Protein AF-A0A9D8K4S4-F1 (afdb_monomer_lite)

pLDDT: mean 81.7, std 19.62, range [37.19, 98.62]

Foldseek 3Di:
DDDDDDDDDDDDDDPPPPPPPPPPVVVVVVVVVVVCVVVVVVVVVLVVVLVVLLVVLVVCLVVLVVLLVQLVVLVVQLVVLVPDDDDADDADDDDDPVVLVVDDPVVSVVVVVVNVVSRVVSVVVRVVVVVVVVVVSVVSNVVSVVSNVVSQVVSCVVPVQQAPDPPGPDGDVVVVVCSVVVPCSSPDDPPDPPDPPDDDDDDD

Sequence (204 aa):
MVAAALPSLLAACAPRGAGNAPGPSVQREASTRRAAEPRRLAEARARAERQRLRERCLRERPGLETGMAALRRAESRLARVKEEGYAPLPPPPPWDEAAEARFRQEDRDADWLRHQREREAWREGEGIRRARWWSDHQARLGEAQAELNASARALREQRPDLFTGPVSIEFNPAVAEQIRTCANVAAQPAFQPAVPAAGKTAPP

Secondary structure (DSSP, 8-state):
--------------------PPPHHHHHHHHHHHHHHHHHHHHHHHHHHHHHHHHHHHHHHHHHHHHHHHHHHHHHHHHHHHH----PPPPPPPP-HHHHTTS-HHHHHHHHHHHHHHHHHHHHHHHHHHHHHHHHHHHHHHHHHHHHHHHHHHHHHH-GGGBSSSS--SB-HHHHHHHHH---TTSS------------PPP-

Structure (mmCIF, N/CA/C/O backbone):
data_AF-A0A9D8K4S4-F1
#
_entry.id   AF-A0A9D8K4S4-F1
#
loop_
_atom_site.group_PDB
_atom_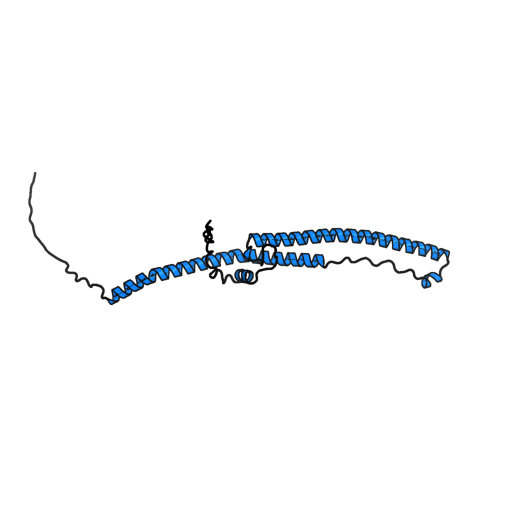site.id
_atom_site.type_symbol
_atom_site.label_atom_id
_atom_site.label_alt_id
_atom_site.label_comp_id
_atom_site.label_asym_id
_atom_site.label_entity_id
_atom_site.label_seq_id
_atom_site.pdbx_PDB_ins_code
_atom_site.Cartn_x
_atom_site.Cartn_y
_atom_site.Cartn_z
_atom_site.occupancy
_atom_site.B_iso_or_equiv
_atom_site.auth_seq_id
_atom_site.auth_comp_id
_atom_site.auth_asym_id
_atom_site.auth_atom_id
_atom_site.pdbx_PDB_model_num
ATOM 1 N N . MET A 1 1 ? -68.132 46.891 79.890 1.00 37.19 1 MET A N 1
ATOM 2 C CA . MET A 1 1 ? -69.571 46.588 79.717 1.00 37.19 1 MET A CA 1
ATOM 3 C C . MET A 1 1 ? -69.643 45.462 78.695 1.00 37.19 1 MET A C 1
ATOM 5 O O . MET A 1 1 ? -69.173 45.700 77.600 1.00 37.19 1 MET A O 1
ATOM 9 N N . VAL A 1 2 ? -70.054 44.216 78.925 1.00 40.72 2 VAL A N 1
ATOM 10 C CA . VAL A 1 2 ? -70.766 43.463 79.980 1.00 40.72 2 VAL A CA 1
ATOM 11 C C . VAL A 1 2 ? -70.290 42.002 79.764 1.00 40.72 2 VAL A C 1
ATOM 13 O O . VAL A 1 2 ? -70.299 41.544 78.630 1.00 40.72 2 VAL A O 1
ATOM 16 N N . ALA A 1 3 ? -69.508 41.394 80.661 1.00 39.19 3 ALA A N 1
ATOM 17 C CA . ALA A 1 3 ? -69.917 40.411 81.680 1.00 39.19 3 ALA A CA 1
ATOM 18 C C . ALA A 1 3 ? -70.972 39.364 81.249 1.00 39.19 3 ALA A C 1
ATOM 20 O O . ALA A 1 3 ? -72.132 39.718 81.109 1.00 39.19 3 ALA A O 1
ATOM 21 N N . ALA A 1 4 ? -70.575 38.086 81.144 1.00 42.34 4 ALA A N 1
ATOM 22 C CA . ALA A 1 4 ? -71.327 36.867 81.526 1.00 42.34 4 ALA A CA 1
ATOM 23 C C . ALA A 1 4 ? -70.630 35.653 80.871 1.00 42.34 4 ALA A C 1
ATOM 25 O O . ALA A 1 4 ? -70.460 35.631 79.659 1.00 42.34 4 ALA A O 1
ATOM 26 N N . ALA A 1 5 ? -69.984 34.745 81.602 1.00 41.72 5 ALA A N 1
ATOM 27 C CA . ALA A 1 5 ? -70.498 33.735 82.539 1.00 41.72 5 ALA A CA 1
ATOM 28 C C . ALA A 1 5 ? -70.530 32.342 81.870 1.00 41.72 5 ALA A C 1
ATOM 30 O O . ALA A 1 5 ? -71.147 32.141 80.831 1.00 41.72 5 ALA A O 1
ATOM 31 N N . LEU A 1 6 ? -69.801 31.415 82.501 1.00 44.19 6 LEU A N 1
ATOM 32 C CA . LEU A 1 6 ? -69.681 29.976 82.221 1.00 44.19 6 LEU A CA 1
ATOM 33 C C . LEU A 1 6 ? -71.054 29.262 82.292 1.00 44.19 6 LEU A C 1
ATOM 35 O O . LEU A 1 6 ? -71.972 29.785 82.926 1.00 44.19 6 LEU A O 1
ATOM 39 N N . PRO A 1 7 ? -71.189 28.045 81.726 1.00 51.28 7 PRO A N 1
ATOM 40 C CA . PRO A 1 7 ? -70.882 26.865 82.542 1.00 51.28 7 PRO A CA 1
ATOM 41 C C . PRO A 1 7 ? -70.141 25.729 81.817 1.00 51.28 7 PRO A C 1
ATOM 43 O O . PRO A 1 7 ? -70.346 25.428 80.644 1.00 51.28 7 PRO A O 1
ATOM 46 N N . SER A 1 8 ? -69.311 25.068 82.620 1.00 49.88 8 SER A N 1
ATOM 47 C CA . SER A 1 8 ? -68.809 23.702 82.502 1.00 49.88 8 SER A CA 1
ATOM 48 C C . SER A 1 8 ? -69.841 22.708 81.973 1.00 49.88 8 SER A C 1
ATOM 50 O O . SER A 1 8 ? -70.966 22.720 82.454 1.00 49.88 8 SER A O 1
ATOM 52 N N . LEU A 1 9 ? -69.409 21.756 81.140 1.00 49.94 9 LEU A N 1
ATOM 53 C CA . LEU A 1 9 ? -69.841 20.356 81.217 1.00 49.94 9 LEU A CA 1
ATOM 54 C C . LEU A 1 9 ? -68.791 19.451 80.554 1.00 49.94 9 LEU A C 1
ATOM 56 O O . LEU A 1 9 ? -68.479 19.555 79.370 1.00 49.94 9 LEU A O 1
ATOM 60 N N . LEU A 1 10 ? -68.235 18.573 81.385 1.00 51.31 10 LEU A N 1
ATOM 61 C CA . LEU A 1 10 ? -67.410 17.431 81.027 1.00 51.31 10 LEU A CA 1
ATOM 62 C C . LEU A 1 10 ? -68.220 16.461 80.157 1.00 51.31 10 LEU A C 1
ATOM 64 O O . LEU A 1 10 ? -69.264 15.978 80.585 1.00 51.31 10 LEU A O 1
ATOM 68 N N . ALA A 1 11 ? -67.692 16.105 78.990 1.00 49.12 11 ALA A N 1
ATOM 69 C CA . ALA A 1 11 ? -68.116 14.925 78.248 1.00 49.12 11 ALA A CA 1
ATOM 70 C C . ALA A 1 11 ? -66.868 14.172 77.785 1.00 49.12 11 ALA A C 1
ATOM 72 O O . ALA A 1 11 ? -66.238 14.488 76.778 1.00 49.12 11 ALA A O 1
ATOM 73 N N . ALA A 1 12 ? -66.495 13.181 78.589 1.00 51.91 12 ALA A N 1
ATOM 74 C CA . ALA A 1 12 ? -65.541 12.159 78.220 1.00 51.91 12 ALA A CA 1
ATOM 75 C C . ALA A 1 12 ? -66.136 11.302 77.091 1.00 51.91 12 ALA A C 1
ATOM 77 O O . ALA A 1 12 ? -67.151 10.636 77.275 1.00 51.91 12 ALA A O 1
ATOM 78 N N . CYS A 1 13 ? -65.478 11.281 75.937 1.00 45.56 13 CYS A N 1
ATOM 79 C CA . CYS A 1 13 ? -65.627 10.215 74.954 1.00 45.56 13 CYS A CA 1
ATOM 80 C C . CYS A 1 13 ? -64.235 9.848 74.455 1.00 45.56 13 CYS A C 1
ATOM 82 O O . CYS A 1 13 ? -63.677 10.470 73.556 1.00 45.56 13 CYS A O 1
ATOM 84 N N . ALA A 1 14 ? -63.659 8.842 75.107 1.00 53.28 14 ALA A N 1
ATOM 85 C CA . ALA A 1 14 ? -62.488 8.141 74.624 1.00 53.28 14 ALA A CA 1
ATOM 86 C C . ALA A 1 14 ? -62.887 7.284 73.410 1.00 53.28 14 ALA A C 1
ATOM 88 O O . ALA A 1 14 ? -63.700 6.370 73.574 1.00 53.28 14 ALA A O 1
ATOM 89 N N . PRO A 1 15 ? -62.300 7.473 72.217 1.00 51.06 15 PRO A N 1
ATOM 90 C CA . PRO A 1 15 ? -62.292 6.410 71.233 1.00 51.06 15 PRO A CA 1
ATOM 91 C C . PRO A 1 15 ? -61.276 5.369 71.708 1.00 51.06 15 PRO A C 1
ATOM 93 O O . PRO A 1 15 ? -60.071 5.479 71.490 1.00 51.06 15 PRO A O 1
ATOM 96 N N . ARG A 1 16 ? -61.772 4.333 72.386 1.00 47.09 16 ARG A N 1
ATOM 97 C CA . ARG A 1 16 ? -61.024 3.102 72.658 1.00 47.09 16 ARG A CA 1
ATOM 98 C C . ARG A 1 16 ? -60.960 2.296 71.356 1.00 47.09 16 ARG A C 1
ATOM 100 O O . ARG A 1 16 ? -61.591 1.257 71.215 1.00 47.09 16 ARG A O 1
ATOM 107 N N . GLY A 1 17 ? -60.231 2.824 70.375 1.00 44.00 17 GLY A N 1
ATOM 108 C CA . GLY A 1 17 ? -59.812 2.070 69.204 1.00 44.00 17 GLY A CA 1
ATOM 109 C C . GLY A 1 17 ? -58.775 1.061 69.665 1.00 44.00 17 GLY A C 1
ATOM 110 O O . GLY A 1 17 ? -57.624 1.421 69.896 1.00 44.00 17 GLY A O 1
ATOM 111 N N . ALA A 1 18 ? -59.201 -0.184 69.874 1.00 43.91 18 ALA A N 1
ATOM 112 C CA . ALA A 1 18 ? -58.299 -1.305 70.070 1.00 43.91 18 ALA A CA 1
ATOM 113 C C . ALA A 1 18 ? -57.326 -1.327 68.886 1.00 43.91 18 ALA A C 1
ATOM 115 O O . ALA A 1 18 ? -57.705 -1.630 67.755 1.00 43.91 18 ALA A O 1
ATOM 116 N N . GLY A 1 19 ? -56.084 -0.916 69.141 1.00 46.84 19 GLY A N 1
ATOM 117 C CA . GLY A 1 19 ? -55.014 -1.009 68.171 1.00 46.84 19 GLY A CA 1
ATOM 118 C C . GLY A 1 19 ? -54.835 -2.476 67.820 1.00 46.84 19 GLY A C 1
ATOM 119 O O . GLY A 1 19 ? -54.279 -3.234 68.611 1.00 46.84 19 GLY A O 1
ATOM 120 N N . ASN A 1 20 ? -55.320 -2.875 66.644 1.00 58.69 20 ASN A N 1
ATOM 121 C CA . ASN A 1 20 ? -54.896 -4.100 65.985 1.00 58.69 20 ASN A CA 1
ATOM 122 C C . ASN A 1 20 ? -53.399 -3.946 65.711 1.00 58.69 20 ASN A C 1
ATOM 124 O O . ASN A 1 20 ? -52.987 -3.453 64.661 1.00 58.69 20 ASN A O 1
ATOM 128 N N . ALA A 1 21 ? -52.579 -4.296 66.702 1.00 53.44 21 ALA A N 1
ATOM 129 C CA . ALA A 1 21 ? -51.155 -4.443 66.511 1.00 53.44 21 ALA A CA 1
ATOM 130 C C . ALA A 1 21 ? -50.977 -5.470 65.381 1.00 53.44 21 ALA A C 1
ATOM 132 O O . ALA A 1 21 ? -51.529 -6.571 65.481 1.00 53.44 21 ALA A O 1
ATOM 133 N N . PRO A 1 22 ? -50.281 -5.124 64.285 1.00 55.59 22 PRO A N 1
ATOM 134 C CA . PRO A 1 22 ? -50.046 -6.063 63.201 1.00 55.59 22 PRO A CA 1
ATOM 135 C C . PRO A 1 22 ? -49.403 -7.319 63.789 1.00 55.59 22 PRO A C 1
ATOM 137 O O . PRO A 1 22 ? -48.367 -7.232 64.451 1.00 55.59 22 PRO A O 1
ATOM 140 N N . GLY A 1 23 ? -50.052 -8.469 63.588 1.00 52.94 23 GLY A N 1
ATOM 141 C CA . GLY A 1 23 ? -49.582 -9.746 64.115 1.00 52.94 23 GLY A CA 1
ATOM 142 C C . GLY A 1 23 ? -48.135 -10.042 63.687 1.00 52.94 23 GLY A C 1
ATOM 143 O O . GLY A 1 23 ? -47.659 -9.499 62.683 1.00 52.94 23 GLY A O 1
ATOM 144 N N . PRO A 1 24 ? -47.420 -10.920 64.410 1.00 60.59 24 PRO A N 1
ATOM 145 C CA . PRO A 1 24 ? -45.987 -11.182 64.214 1.00 60.59 24 PRO A CA 1
ATOM 146 C C . PRO A 1 24 ? -45.611 -11.569 62.769 1.00 60.59 24 PRO A C 1
ATOM 148 O O . PRO A 1 24 ? -44.490 -11.312 62.326 1.00 60.59 24 PRO A O 1
ATOM 151 N N . SER A 1 25 ? -46.555 -12.119 62.003 1.00 60.31 25 SER A N 1
ATOM 152 C CA . SER A 1 25 ? -46.429 -12.429 60.573 1.00 60.31 25 SER A CA 1
ATOM 153 C C . SER A 1 25 ? -46.253 -11.173 59.704 1.00 60.31 25 SER A C 1
ATOM 155 O O . SER A 1 25 ? -45.355 -11.117 58.868 1.00 60.31 25 SER A O 1
ATOM 157 N N . VAL A 1 26 ? -47.038 -10.121 59.961 1.00 61.62 26 VAL A N 1
ATOM 158 C CA . VAL A 1 26 ? -46.998 -8.846 59.220 1.00 61.62 26 VAL A CA 1
ATOM 159 C C . VAL A 1 26 ? -45.714 -8.070 59.543 1.00 61.62 26 VAL A C 1
ATOM 161 O O . VAL A 1 26 ? -45.125 -7.431 58.671 1.00 61.62 26 VAL A O 1
ATOM 164 N N . GLN A 1 27 ? -45.214 -8.180 60.780 1.00 61.62 27 GLN A N 1
ATOM 165 C CA . GLN A 1 27 ? -43.923 -7.599 61.169 1.00 61.62 27 GLN A CA 1
ATOM 166 C C . GLN A 1 27 ? -42.723 -8.315 60.522 1.00 61.62 27 GLN A C 1
ATOM 168 O O . GLN A 1 27 ? -41.746 -7.652 60.167 1.00 61.62 27 GLN A O 1
ATOM 173 N N . ARG A 1 28 ? -42.790 -9.641 60.308 1.00 61.78 28 ARG A N 1
ATOM 174 C CA . ARG A 1 28 ? -41.765 -10.406 59.564 1.00 61.78 28 ARG A CA 1
ATOM 175 C C . ARG A 1 28 ? -41.754 -10.093 58.066 1.00 61.78 28 ARG A C 1
ATOM 177 O O . ARG A 1 28 ? -40.687 -10.005 57.460 1.00 61.78 28 ARG A O 1
ATOM 184 N N . GLU A 1 29 ? -42.914 -9.880 57.457 1.00 65.38 29 GLU A N 1
ATOM 185 C CA . GLU A 1 29 ? -43.001 -9.468 56.050 1.00 65.38 29 GLU A CA 1
ATOM 186 C C . GLU A 1 29 ? -42.519 -8.025 55.833 1.00 65.38 29 GLU A C 1
ATOM 188 O O . GLU A 1 29 ? -41.835 -7.728 54.853 1.00 65.38 29 GLU A O 1
ATOM 193 N N . ALA A 1 30 ? -42.806 -7.117 56.770 1.00 64.69 30 ALA A N 1
ATOM 194 C CA . ALA A 1 30 ? -42.311 -5.744 56.708 1.00 64.69 30 ALA A CA 1
ATOM 195 C C . ALA A 1 30 ? -40.782 -5.662 56.890 1.00 64.69 30 ALA A C 1
ATOM 197 O O . ALA A 1 30 ? -40.120 -4.894 56.188 1.00 64.69 30 ALA A O 1
ATOM 198 N N . SER A 1 31 ? -40.200 -6.465 57.789 1.00 64.69 31 SER A N 1
ATOM 199 C CA . SER A 1 31 ? -38.747 -6.504 58.003 1.00 64.69 31 SER A CA 1
ATOM 200 C C . SER A 1 31 ? -37.996 -7.163 56.841 1.00 64.69 31 SER A C 1
ATOM 202 O O . SER A 1 31 ? -36.961 -6.649 56.419 1.00 64.69 31 SER A O 1
ATOM 204 N N . THR A 1 32 ? -38.546 -8.221 56.237 1.00 69.00 32 THR A N 1
ATOM 205 C CA . THR A 1 32 ? -37.981 -8.829 55.016 1.00 69.00 32 THR A CA 1
ATOM 206 C C . THR A 1 32 ? -38.084 -7.911 53.795 1.00 69.00 32 THR A C 1
ATOM 208 O O . THR A 1 32 ? -37.127 -7.827 53.025 1.00 69.00 32 THR A O 1
ATOM 211 N N . ARG A 1 33 ? -39.175 -7.145 53.633 1.00 63.81 33 ARG A N 1
ATOM 212 C CA . ARG A 1 33 ? -39.278 -6.111 52.583 1.00 63.81 33 ARG A CA 1
ATOM 213 C C . ARG A 1 33 ? -38.247 -4.992 52.762 1.00 63.81 33 ARG A C 1
ATOM 215 O O . ARG A 1 33 ? -37.580 -4.652 51.788 1.00 63.81 33 ARG A O 1
ATOM 222 N N . ARG A 1 34 ? -38.052 -4.485 53.988 1.00 66.44 34 ARG A N 1
ATOM 223 C CA . ARG A 1 34 ? -37.022 -3.467 54.296 1.00 66.44 34 ARG A CA 1
ATOM 224 C C . ARG A 1 34 ? -35.596 -3.981 54.068 1.00 66.44 34 ARG A C 1
ATOM 226 O O . ARG A 1 34 ? -34.747 -3.229 53.608 1.00 66.44 34 ARG A O 1
ATOM 233 N N . ALA A 1 35 ? -35.335 -5.264 54.325 1.00 69.81 35 ALA A N 1
ATOM 234 C CA . ALA A 1 35 ? -34.040 -5.887 54.039 1.00 69.81 35 ALA A CA 1
ATOM 235 C C . ALA A 1 35 ? -33.811 -6.174 52.536 1.00 69.81 35 ALA A C 1
ATOM 237 O O . ALA A 1 35 ? -32.669 -6.195 52.077 1.00 69.81 35 ALA A O 1
ATOM 238 N N . ALA A 1 36 ? -34.876 -6.381 51.751 1.00 74.75 36 ALA A N 1
ATOM 239 C CA . ALA A 1 36 ? -34.798 -6.646 50.309 1.00 74.75 36 ALA A CA 1
ATOM 240 C C . ALA A 1 36 ? -34.698 -5.374 49.445 1.00 74.75 36 ALA A C 1
ATOM 242 O O . ALA A 1 36 ? -34.171 -5.421 48.332 1.00 74.75 36 ALA A O 1
ATOM 243 N N . GLU A 1 37 ? -35.180 -4.237 49.943 1.00 78.50 37 GLU A N 1
ATOM 244 C CA . GLU A 1 37 ? -35.133 -2.936 49.269 1.00 78.50 37 GLU A CA 1
ATOM 245 C C . GLU A 1 37 ? -33.713 -2.488 48.849 1.00 78.50 37 GLU A C 1
ATOM 247 O O . GLU A 1 37 ? -33.529 -2.186 47.665 1.00 78.50 37 GLU A O 1
ATOM 252 N N . PRO A 1 38 ? -32.670 -2.529 49.710 1.00 81.88 38 PRO A N 1
ATOM 253 C CA . PRO A 1 38 ? -31.314 -2.153 49.299 1.00 81.88 38 PRO A CA 1
ATOM 254 C C . PRO A 1 38 ? -30.738 -3.082 48.221 1.00 81.88 38 PRO A C 1
ATOM 256 O O . PRO A 1 38 ? -30.032 -2.615 47.328 1.00 81.88 38 PRO A O 1
ATOM 259 N N . ARG A 1 39 ? -31.075 -4.381 48.245 1.00 81.62 39 ARG A N 1
ATOM 260 C CA . ARG A 1 39 ? -30.669 -5.334 47.196 1.00 81.62 39 ARG A CA 1
ATOM 261 C C . ARG A 1 39 ? -31.317 -5.002 45.853 1.00 81.62 39 ARG A C 1
ATOM 263 O O . ARG A 1 39 ? -30.621 -4.937 44.845 1.00 81.62 39 ARG A O 1
ATOM 270 N N . ARG A 1 40 ? -32.619 -4.701 45.839 1.00 83.19 40 ARG A N 1
ATOM 27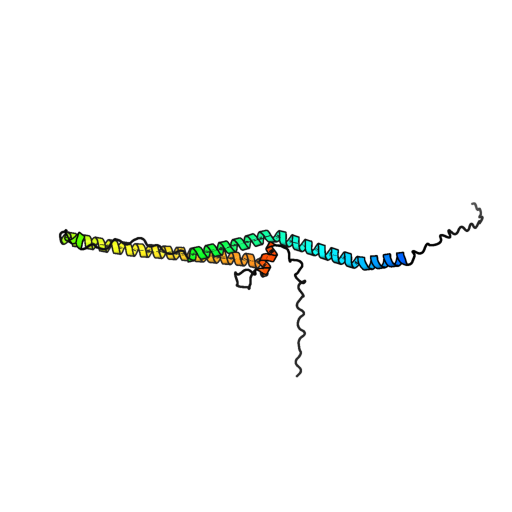1 C CA . ARG A 1 40 ? -33.337 -4.289 44.619 1.00 83.19 40 ARG A CA 1
ATOM 272 C C . ARG A 1 40 ? -32.793 -2.980 44.046 1.00 83.19 40 ARG A C 1
ATOM 274 O O . ARG A 1 40 ? -32.611 -2.878 42.835 1.00 83.19 40 ARG A O 1
ATOM 281 N N . LEU A 1 41 ? -32.487 -2.003 44.902 1.00 87.31 41 LEU A N 1
ATOM 282 C CA . LEU A 1 41 ? -31.865 -0.744 44.484 1.00 87.31 41 LEU A CA 1
ATOM 283 C C . LEU A 1 41 ? -30.458 -0.968 43.910 1.00 87.31 41 LEU A C 1
ATOM 285 O O . LEU A 1 41 ? -30.123 -0.384 42.880 1.00 87.31 41 LEU A O 1
ATOM 289 N N . ALA A 1 42 ? -29.648 -1.835 44.524 1.00 86.31 42 ALA A N 1
ATOM 290 C CA . ALA A 1 42 ? -28.326 -2.194 44.012 1.00 86.31 42 ALA A CA 1
ATOM 291 C C . ALA A 1 42 ? -28.407 -2.892 42.642 1.00 86.31 42 ALA A C 1
ATOM 293 O O . ALA A 1 42 ? -27.684 -2.525 41.715 1.00 86.31 42 ALA A O 1
ATOM 294 N N . GLU A 1 43 ? -29.332 -3.837 42.469 1.00 87.62 43 GLU A N 1
ATOM 295 C CA . GLU A 1 43 ? -29.570 -4.499 41.184 1.00 87.62 43 GLU A CA 1
ATOM 296 C C . GLU A 1 43 ? -30.066 -3.537 40.100 1.00 87.62 43 GLU A C 1
ATOM 298 O O . GLU A 1 43 ? -29.666 -3.658 38.941 1.00 87.62 43 GLU A O 1
ATOM 303 N N . ALA A 1 44 ? -30.946 -2.595 40.450 1.00 88.06 44 ALA A N 1
ATOM 304 C CA . ALA A 1 44 ? -31.434 -1.577 39.526 1.00 88.06 44 ALA A CA 1
ATOM 305 C C . ALA A 1 44 ? -30.295 -0.648 39.076 1.00 88.06 44 ALA A C 1
ATOM 307 O O . ALA A 1 44 ? -30.148 -0.401 37.880 1.00 88.06 44 ALA A O 1
ATOM 308 N N . ARG A 1 45 ? -29.433 -0.209 40.007 1.00 88.56 45 ARG A N 1
ATOM 309 C CA . ARG A 1 45 ? -28.227 0.579 39.694 1.00 88.56 45 ARG A CA 1
ATOM 310 C C . ARG A 1 45 ? -27.274 -0.189 38.781 1.00 88.56 45 ARG A C 1
ATOM 312 O O . ARG A 1 45 ? -26.847 0.349 37.767 1.00 88.56 45 ARG A O 1
ATOM 319 N N . ALA A 1 46 ? -27.005 -1.460 39.083 1.00 86.81 46 ALA A N 1
ATOM 320 C CA . ALA A 1 46 ? -26.158 -2.307 38.246 1.00 86.81 46 ALA A CA 1
ATOM 321 C C . ALA A 1 46 ? -26.738 -2.498 36.832 1.00 86.81 46 ALA A C 1
ATOM 323 O O . ALA A 1 46 ? -25.998 -2.495 35.851 1.00 86.81 46 ALA A O 1
ATOM 324 N N . ARG A 1 47 ? -28.064 -2.643 36.699 1.00 87.88 47 ARG A N 1
ATOM 325 C CA . ARG A 1 47 ? -28.738 -2.709 35.390 1.00 87.88 47 ARG A CA 1
ATOM 326 C C . ARG A 1 47 ? -28.611 -1.400 34.611 1.00 87.88 47 ARG A C 1
ATOM 328 O O . ARG A 1 47 ? -28.264 -1.454 33.434 1.00 87.88 47 ARG A O 1
ATOM 335 N N . ALA A 1 48 ? -28.853 -0.263 35.262 1.00 88.56 48 ALA A N 1
ATOM 336 C CA . ALA A 1 48 ? -28.731 1.053 34.642 1.00 88.56 48 ALA A CA 1
ATOM 337 C C . ALA A 1 48 ? -27.296 1.324 34.163 1.00 88.56 48 ALA A C 1
ATOM 339 O O . ALA A 1 48 ? -27.099 1.799 33.048 1.00 88.56 48 ALA A O 1
ATOM 340 N N . GLU A 1 49 ? -26.291 0.953 34.958 1.00 87.56 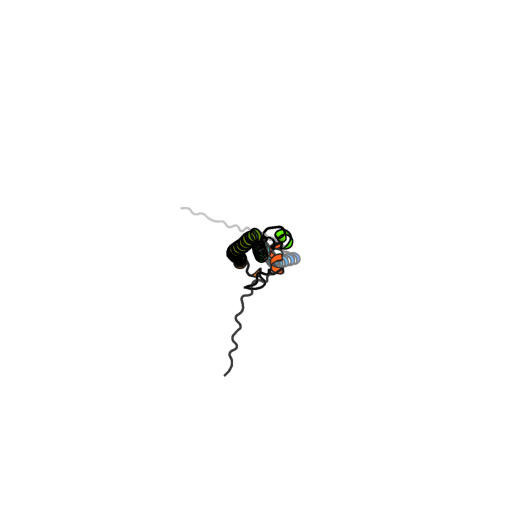49 GLU A N 1
ATOM 341 C CA . GLU A 1 49 ? -24.886 1.107 34.575 1.00 87.56 49 GLU A CA 1
ATOM 342 C C . GLU A 1 49 ? -24.525 0.233 33.367 1.00 87.56 49 GLU A C 1
ATOM 344 O O . GLU A 1 49 ? -23.961 0.719 32.388 1.00 87.56 49 GLU A O 1
ATOM 349 N N . ARG A 1 50 ? -24.955 -1.038 33.361 1.00 86.25 50 ARG A N 1
ATOM 350 C CA . ARG A 1 50 ? -24.778 -1.923 32.198 1.00 86.25 50 ARG A CA 1
ATOM 351 C C . ARG A 1 50 ? -25.445 -1.375 30.935 1.00 86.25 50 ARG A C 1
ATOM 353 O O . ARG A 1 50 ? -24.873 -1.493 29.854 1.00 86.25 50 ARG A O 1
ATOM 360 N N . GLN A 1 51 ? -26.634 -0.782 31.050 1.00 89.25 51 GLN A N 1
ATOM 361 C CA . GLN A 1 51 ? -27.316 -0.150 29.917 1.00 89.25 51 GLN A CA 1
ATOM 362 C C . GLN A 1 51 ? -26.534 1.054 29.385 1.00 89.25 51 GLN A C 1
ATOM 364 O O . GLN A 1 51 ? -26.276 1.107 28.186 1.00 89.25 51 GLN A O 1
ATOM 369 N N . ARG A 1 52 ? -26.066 1.954 30.261 1.00 90.31 52 ARG A N 1
ATOM 370 C CA . ARG A 1 52 ? -25.243 3.116 29.873 1.00 90.31 52 ARG A CA 1
ATOM 371 C C . ARG A 1 52 ? -23.970 2.707 29.139 1.00 90.31 52 ARG A C 1
ATOM 373 O O . ARG A 1 52 ? -23.623 3.285 28.109 1.00 90.31 52 ARG A O 1
ATOM 380 N N . LEU A 1 53 ? -23.295 1.685 29.656 1.00 87.19 53 LEU A N 1
ATOM 381 C CA . LEU A 1 53 ? -22.095 1.109 29.062 1.00 87.19 53 LEU A CA 1
ATOM 382 C C . LEU A 1 53 ? -22.373 0.492 27.682 1.00 87.19 53 LEU A C 1
ATOM 384 O O . LEU A 1 53 ? -21.630 0.736 26.729 1.00 87.19 53 LEU A O 1
ATOM 388 N N . ARG A 1 54 ? -23.479 -0.249 27.542 1.00 89.50 54 ARG A N 1
ATOM 389 C CA . ARG A 1 54 ? -23.912 -0.815 26.257 1.00 89.50 54 ARG A CA 1
ATOM 390 C C . ARG A 1 54 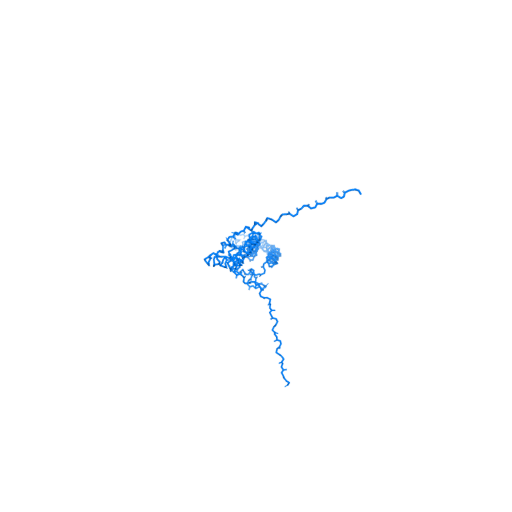? -24.265 0.269 25.242 1.00 89.50 54 ARG A C 1
ATOM 392 O O . ARG A 1 54 ? -23.847 0.176 24.095 1.00 89.50 54 ARG A O 1
ATOM 399 N N . GLU A 1 55 ? -24.999 1.301 25.645 1.00 91.62 55 GLU A N 1
ATOM 400 C CA . GLU A 1 55 ? -25.342 2.434 24.780 1.00 91.62 55 GLU A CA 1
ATOM 401 C C . GLU A 1 55 ? -24.100 3.186 24.306 1.00 91.62 55 GLU A C 1
ATOM 403 O O . GLU A 1 55 ? -24.007 3.537 23.132 1.00 91.62 55 GLU A O 1
ATOM 408 N N . ARG A 1 56 ? -23.115 3.399 25.191 1.00 90.12 56 ARG A N 1
ATOM 409 C CA . ARG A 1 56 ? -21.819 3.962 24.795 1.00 90.12 56 ARG A CA 1
ATOM 410 C C . ARG A 1 56 ? -21.139 3.082 23.744 1.00 90.12 56 ARG A C 1
ATOM 412 O O . ARG A 1 56 ? -20.777 3.605 22.697 1.00 90.12 56 ARG A O 1
ATOM 419 N N . CYS A 1 57 ? -21.040 1.771 23.979 1.00 90.38 57 CYS A N 1
ATOM 420 C CA . CYS A 1 57 ? -20.458 0.842 23.007 1.00 90.38 57 CYS A CA 1
ATOM 421 C C . CYS A 1 57 ? -21.166 0.916 21.648 1.00 90.38 57 CYS A C 1
ATOM 423 O O . CYS A 1 57 ? -20.513 1.067 20.623 1.00 90.38 57 CYS A O 1
ATOM 425 N N . LEU A 1 58 ? -22.502 0.893 21.633 1.00 92.12 58 LEU A N 1
ATOM 426 C CA . LEU A 1 58 ? -23.284 0.974 20.396 1.00 92.12 58 LEU A CA 1
ATOM 427 C C . LEU A 1 58 ? -23.074 2.295 19.641 1.00 92.12 58 LEU A C 1
ATOM 429 O O . LEU A 1 58 ? -23.103 2.289 18.413 1.00 92.12 58 LEU A O 1
ATOM 433 N N . ARG A 1 59 ? -22.843 3.406 20.353 1.00 93.25 59 ARG A N 1
ATOM 434 C CA . ARG A 1 59 ? -22.511 4.703 19.740 1.00 93.25 59 ARG A CA 1
ATOM 435 C C . ARG A 1 59 ? -21.095 4.743 19.165 1.00 93.25 59 ARG A C 1
ATOM 437 O O . ARG A 1 59 ? -20.897 5.325 18.107 1.00 93.25 59 ARG A O 1
ATOM 444 N N . GLU A 1 60 ? -20.123 4.145 19.848 1.00 90.88 60 GLU A N 1
ATOM 445 C CA . GLU A 1 60 ? -18.708 4.165 19.442 1.00 90.88 60 GLU A CA 1
ATOM 446 C C . GLU A 1 60 ? -18.385 3.123 18.356 1.00 90.88 60 GLU A C 1
ATOM 448 O O . GLU A 1 60 ? -17.518 3.352 17.509 1.00 90.88 60 GLU A O 1
ATOM 453 N N . ARG A 1 61 ? -19.107 1.994 18.339 1.00 91.62 61 ARG A N 1
ATOM 454 C CA . ARG A 1 61 ? -18.844 0.844 17.460 1.00 91.62 61 ARG A CA 1
ATOM 455 C C . ARG A 1 61 ? -18.705 1.206 15.974 1.00 91.62 61 ARG A C 1
ATOM 457 O O . ARG A 1 61 ? -17.720 0.767 15.388 1.00 91.62 61 ARG A O 1
ATOM 464 N N . PRO A 1 62 ? -19.596 2.000 15.345 1.00 93.25 62 PRO A N 1
ATOM 465 C CA . PRO A 1 62 ? -19.481 2.300 13.916 1.00 93.25 62 PRO A CA 1
ATOM 466 C C . PRO A 1 62 ? -18.178 3.026 13.557 1.00 93.25 62 PRO A C 1
ATOM 468 O O . PRO A 1 62 ? -17.580 2.749 12.516 1.00 93.25 62 PRO A O 1
ATOM 471 N N . GLY A 1 63 ? -17.713 3.930 14.428 1.00 93.62 63 GLY A N 1
ATOM 472 C CA . GLY A 1 63 ? -16.448 4.642 14.241 1.00 93.62 63 GLY A CA 1
ATOM 473 C C . GLY A 1 63 ? -15.251 3.695 14.312 1.00 93.62 63 GLY A C 1
ATOM 474 O O . GLY A 1 63 ? -14.384 3.730 13.440 1.00 93.62 63 GLY A O 1
ATOM 475 N N . LEU A 1 64 ? -15.258 2.784 15.289 1.00 92.50 64 LEU A N 1
ATOM 476 C CA . LEU A 1 64 ? -14.202 1.783 15.464 1.00 92.50 64 LEU A CA 1
ATOM 477 C C . LEU A 1 64 ? -14.166 0.767 14.321 1.00 92.50 64 LEU A C 1
ATOM 479 O O . LEU A 1 64 ? -13.094 0.476 13.796 1.00 92.50 64 LEU A O 1
ATOM 483 N N . GLU A 1 65 ? -15.323 0.269 13.883 1.00 92.31 65 GLU A N 1
ATOM 484 C CA . GLU A 1 65 ? -15.417 -0.632 12.729 1.00 92.31 65 GLU A CA 1
ATOM 485 C C . GLU A 1 65 ? -14.908 0.047 11.450 1.00 92.31 65 GLU A C 1
ATOM 487 O O . GLU A 1 65 ? -14.154 -0.557 10.683 1.00 92.31 65 GLU A O 1
ATOM 492 N N . THR A 1 66 ? -15.248 1.325 11.257 1.00 95.00 66 THR A N 1
ATOM 493 C CA . THR A 1 66 ? -14.747 2.134 10.137 1.00 95.00 66 THR A CA 1
ATOM 494 C C . THR A 1 66 ? -13.229 2.306 10.206 1.00 95.00 66 THR A C 1
ATOM 496 O O . THR A 1 66 ? -12.551 2.118 9.195 1.00 95.00 66 THR A O 1
ATOM 499 N N . GLY A 1 67 ? -12.679 2.607 11.387 1.00 94.69 67 GLY A N 1
ATOM 500 C CA . GLY A 1 67 ? -11.236 2.750 11.601 1.00 94.69 67 GLY A CA 1
ATOM 501 C C . GLY A 1 67 ? -10.468 1.445 11.376 1.00 94.69 67 GLY A C 1
ATOM 502 O O . GLY A 1 67 ? -9.460 1.433 10.672 1.00 94.69 67 GLY A O 1
ATOM 503 N N . MET A 1 68 ? -10.982 0.320 11.879 1.00 94.06 68 MET A N 1
ATOM 504 C CA . MET A 1 68 ? -10.418 -1.011 11.622 1.00 94.06 68 MET A CA 1
ATOM 505 C C . MET A 1 68 ? -10.436 -1.368 10.130 1.00 94.06 68 MET A C 1
ATOM 507 O O . MET A 1 68 ? -9.461 -1.907 9.607 1.00 94.06 68 MET A O 1
ATOM 511 N N . ALA A 1 69 ? -11.531 -1.069 9.425 1.00 94.19 69 ALA A N 1
ATOM 512 C CA . ALA A 1 69 ? -11.622 -1.290 7.984 1.00 94.19 69 ALA A CA 1
ATOM 513 C C . ALA A 1 69 ? -10.650 -0.389 7.203 1.00 94.19 69 ALA A C 1
ATOM 515 O O . ALA A 1 69 ? -10.035 -0.845 6.240 1.00 94.19 69 ALA A O 1
ATOM 516 N N . ALA A 1 70 ? -10.482 0.870 7.619 1.00 95.94 70 ALA A N 1
ATOM 517 C CA . ALA A 1 70 ? -9.500 1.782 7.039 1.00 95.94 70 ALA A CA 1
ATOM 518 C C . ALA A 1 70 ? -8.067 1.261 7.213 1.00 95.94 70 ALA A C 1
ATOM 520 O O . ALA A 1 70 ? -7.331 1.218 6.229 1.00 95.94 70 ALA A O 1
ATOM 521 N N . LEU A 1 71 ? -7.712 0.764 8.405 1.00 96.00 71 LEU A N 1
ATOM 522 C CA . LEU A 1 71 ? -6.397 0.171 8.654 1.00 96.00 71 LEU A CA 1
ATOM 523 C C . LEU A 1 71 ? -6.118 -1.008 7.711 1.00 96.00 71 LEU A C 1
ATOM 525 O O . LEU A 1 71 ? -5.106 -1.004 7.019 1.00 96.00 71 LEU A O 1
ATOM 529 N N . ARG A 1 72 ? -7.054 -1.959 7.597 1.00 95.00 72 ARG A N 1
ATOM 530 C CA . ARG A 1 72 ? -6.914 -3.117 6.691 1.00 95.00 72 ARG A CA 1
ATOM 531 C C . ARG A 1 72 ? -6.768 -2.713 5.224 1.00 95.00 72 ARG A C 1
ATOM 533 O O . ARG A 1 72 ? -6.022 -3.340 4.471 1.00 95.00 72 ARG A O 1
ATOM 540 N N . ARG A 1 73 ? -7.482 -1.666 4.791 1.00 97.50 73 ARG A N 1
ATOM 541 C CA . ARG A 1 73 ? -7.332 -1.113 3.434 1.00 97.50 73 ARG A CA 1
ATOM 542 C C . ARG A 1 73 ? -5.943 -0.514 3.227 1.00 97.50 73 ARG A C 1
ATOM 544 O O . ARG A 1 73 ? -5.351 -0.762 2.180 1.00 97.50 73 ARG A O 1
ATOM 551 N N . ALA A 1 74 ? -5.418 0.214 4.210 1.00 97.88 74 ALA A N 1
ATOM 552 C CA . ALA A 1 74 ? -4.074 0.778 4.152 1.00 97.88 74 ALA A CA 1
ATOM 553 C C . ALA A 1 74 ? -2.991 -0.319 4.123 1.00 97.88 74 ALA A C 1
ATOM 555 O O . ALA A 1 74 ? -2.069 -0.242 3.313 1.00 97.88 74 ALA A O 1
ATOM 556 N N . GLU A 1 75 ? -3.141 -1.386 4.917 1.00 97.50 75 GLU A N 1
ATOM 557 C CA . GLU A 1 75 ? -2.267 -2.572 4.867 1.00 97.50 75 GLU A CA 1
ATOM 558 C C . GLU A 1 75 ? -2.279 -3.215 3.478 1.00 97.50 75 GLU A C 1
ATOM 560 O O . GLU A 1 75 ? -1.227 -3.448 2.884 1.00 97.50 75 GLU A O 1
ATOM 565 N N . SER A 1 76 ? -3.475 -3.434 2.924 1.00 97.38 76 SER A N 1
ATOM 566 C CA . SER A 1 76 ? -3.648 -4.021 1.590 1.00 97.38 76 SER A CA 1
ATOM 567 C C . SER A 1 76 ? -3.053 -3.135 0.493 1.00 97.38 76 SER A C 1
ATOM 569 O O . SER A 1 76 ? -2.450 -3.634 -0.457 1.00 97.38 76 SER A O 1
ATOM 571 N N . ARG A 1 77 ? -3.193 -1.806 0.612 1.00 98.00 77 ARG A N 1
ATOM 572 C CA . ARG A 1 77 ? -2.568 -0.847 -0.307 1.00 98.00 77 ARG A CA 1
ATOM 573 C C . ARG A 1 77 ? -1.048 -0.957 -0.241 1.00 98.00 77 ARG A C 1
ATOM 575 O O . ARG A 1 77 ? -0.421 -1.048 -1.292 1.00 98.00 77 ARG A O 1
ATOM 582 N N . LEU A 1 78 ? -0.468 -0.969 0.959 1.00 98.31 78 LEU A N 1
ATOM 583 C CA . LEU A 1 78 ? 0.977 -1.094 1.141 1.00 98.31 78 LEU A CA 1
ATOM 584 C C . LEU A 1 78 ? 1.505 -2.419 0.579 1.00 98.31 78 LEU A C 1
ATOM 586 O O . LEU A 1 78 ? 2.514 -2.411 -0.119 1.00 98.31 78 LEU A O 1
ATOM 590 N N . ALA A 1 79 ? 0.819 -3.534 0.845 1.00 98.06 79 ALA A N 1
ATOM 591 C CA . ALA A 1 79 ? 1.172 -4.841 0.294 1.00 98.06 79 ALA A CA 1
ATOM 592 C C . ALA A 1 79 ? 1.169 -4.820 -1.242 1.00 98.06 79 ALA A C 1
ATOM 594 O O . ALA A 1 79 ? 2.174 -5.159 -1.858 1.00 98.06 79 ALA A O 1
ATOM 595 N N . ARG A 1 80 ? 0.100 -4.294 -1.857 1.00 98.38 80 ARG A N 1
ATOM 596 C CA . ARG A 1 80 ? -0.003 -4.171 -3.318 1.00 98.38 80 ARG A CA 1
ATOM 597 C C . ARG A 1 80 ? 1.123 -3.334 -3.922 1.00 98.38 80 ARG A C 1
ATOM 599 O O . ARG A 1 80 ? 1.645 -3.696 -4.967 1.00 98.38 80 ARG A O 1
ATOM 606 N N . VAL A 1 81 ? 1.483 -2.212 -3.294 1.00 98.31 81 VAL A N 1
ATOM 607 C CA . VAL A 1 81 ? 2.598 -1.388 -3.785 1.00 98.31 81 VAL A CA 1
ATOM 608 C C . VAL A 1 81 ? 3.916 -2.149 -3.646 1.00 98.31 81 VAL A C 1
ATOM 610 O O . VAL A 1 81 ? 4.694 -2.131 -4.583 1.00 98.31 81 VAL A O 1
ATOM 613 N N . LYS A 1 82 ? 4.160 -2.870 -2.542 1.00 97.94 82 LYS A N 1
ATOM 614 C CA . LYS A 1 82 ? 5.383 -3.680 -2.362 1.00 97.94 82 LYS A CA 1
ATOM 615 C C . LYS A 1 82 ? 5.525 -4.812 -3.383 1.00 97.94 82 LYS A C 1
ATOM 617 O O . LYS A 1 82 ? 6.645 -5.166 -3.733 1.00 97.94 82 LYS A O 1
ATOM 622 N N . GLU A 1 83 ? 4.412 -5.389 -3.819 1.00 98.12 83 GLU A N 1
ATOM 623 C CA . GLU A 1 83 ? 4.381 -6.464 -4.817 1.00 98.12 83 GLU A CA 1
ATOM 624 C C . GLU A 1 83 ? 4.500 -5.947 -6.259 1.00 98.12 83 GLU A C 1
ATOM 626 O O . GLU A 1 83 ? 4.743 -6.727 -7.180 1.00 98.12 83 GLU A O 1
ATOM 631 N N . GLU A 1 84 ? 4.343 -4.639 -6.479 1.00 97.31 84 GLU A N 1
ATOM 632 C CA . GLU A 1 84 ? 4.450 -4.038 -7.804 1.00 97.31 84 GLU A CA 1
ATOM 633 C C . GLU A 1 84 ? 5.898 -4.120 -8.316 1.00 97.31 84 GLU A C 1
ATOM 635 O O . GLU A 1 84 ? 6.811 -3.507 -7.763 1.00 97.31 84 GLU A O 1
ATOM 640 N N . GLY A 1 85 ? 6.106 -4.869 -9.400 1.00 96.75 85 GLY A N 1
ATOM 641 C CA . GLY A 1 85 ? 7.402 -5.018 -10.059 1.00 96.75 85 GLY A CA 1
ATOM 642 C C . GLY A 1 85 ? 7.572 -4.101 -11.271 1.00 96.75 85 GLY A C 1
ATOM 643 O O . GLY A 1 85 ? 6.606 -3.694 -11.915 1.00 96.75 85 GLY A O 1
ATOM 644 N N . TYR A 1 86 ? 8.826 -3.811 -11.620 1.00 97.81 86 TYR A N 1
ATOM 645 C CA . TYR A 1 86 ? 9.151 -3.133 -12.872 1.00 97.81 86 TYR A CA 1
ATOM 646 C C . TYR A 1 86 ? 9.009 -4.088 -14.062 1.00 97.81 86 TYR A C 1
ATOM 648 O O . TYR A 1 86 ? 9.610 -5.163 -14.064 1.00 97.81 86 TYR A O 1
ATOM 656 N N . ALA A 1 87 ? 8.283 -3.666 -15.098 1.00 97.25 87 ALA A N 1
ATOM 657 C CA . ALA A 1 87 ? 8.170 -4.386 -16.363 1.00 97.25 87 ALA A CA 1
ATOM 658 C C . ALA A 1 87 ? 8.954 -3.640 -17.467 1.00 97.25 87 ALA A C 1
ATOM 660 O O . ALA A 1 87 ? 8.519 -2.564 -17.886 1.00 97.25 87 ALA A O 1
ATOM 661 N N . PRO A 1 88 ? 10.108 -4.161 -17.929 1.00 96.50 88 PRO A N 1
ATOM 662 C CA . PRO A 1 88 ? 10.890 -3.528 -18.992 1.00 96.50 88 PRO A CA 1
ATOM 663 C C . PRO A 1 88 ? 10.206 -3.666 -20.360 1.00 96.50 88 PRO A C 1
ATOM 665 O O . PRO A 1 88 ? 9.475 -4.630 -20.597 1.00 96.50 88 PRO A O 1
ATOM 668 N N . LEU A 1 89 ? 10.495 -2.754 -21.297 1.00 95.88 89 LEU A N 1
ATOM 669 C CA . LEU A 1 89 ? 10.140 -2.980 -22.701 1.00 95.88 89 LEU A CA 1
ATOM 670 C C . LEU A 1 89 ? 11.007 -4.096 -23.297 1.00 95.88 89 LEU A C 1
ATOM 672 O O . LEU A 1 89 ? 12.156 -4.266 -22.878 1.00 95.88 89 LEU A O 1
ATOM 676 N N . PRO A 1 90 ? 10.506 -4.839 -24.299 1.00 96.81 90 PRO A N 1
ATOM 677 C CA . PRO A 1 90 ? 11.325 -5.823 -24.990 1.00 96.81 90 PRO A CA 1
ATOM 678 C C . PRO A 1 90 ? 12.547 -5.147 -25.638 1.00 96.81 90 PRO A C 1
ATOM 680 O O . PRO A 1 90 ? 12.413 -4.044 -26.181 1.00 96.81 90 PRO A O 1
ATOM 683 N N . PRO A 1 91 ? 13.737 -5.769 -25.574 1.00 96.12 91 PRO A N 1
ATOM 684 C CA . PRO A 1 91 ? 14.905 -5.291 -26.300 1.00 96.12 91 PRO A CA 1
ATOM 685 C C . PRO A 1 91 ? 14.729 -5.464 -27.814 1.00 96.12 91 PRO A C 1
ATOM 687 O O . PRO A 1 91 ? 13.915 -6.286 -28.246 1.00 96.12 91 PRO A O 1
ATOM 690 N N . PRO A 1 92 ? 15.523 -4.744 -28.628 1.00 96.44 92 PRO A N 1
ATOM 691 C CA . PRO A 1 92 ? 15.667 -5.060 -30.042 1.00 96.44 92 PRO A CA 1
ATOM 692 C C . PRO A 1 92 ? 16.043 -6.540 -30.232 1.00 96.44 92 PRO A C 1
ATOM 694 O O . PRO A 1 92 ? 16.790 -7.081 -29.404 1.00 96.44 92 PRO A O 1
ATOM 697 N N . PRO A 1 93 ? 15.545 -7.199 -31.294 1.00 95.38 93 PRO A N 1
ATOM 698 C CA . PRO A 1 93 ? 15.879 -8.591 -31.578 1.00 95.38 93 PRO A CA 1
ATOM 699 C C . PRO A 1 93 ? 17.393 -8.750 -31.766 1.00 95.38 93 PRO A C 1
ATOM 701 O O . PRO A 1 93 ? 18.049 -7.800 -32.185 1.00 95.38 93 PRO A O 1
ATOM 704 N N . PRO A 1 94 ? 17.971 -9.920 -31.455 1.00 95.25 94 PRO A N 1
ATOM 705 C CA . PRO A 1 94 ? 19.388 -10.154 -31.703 1.00 95.25 94 PRO A CA 1
ATOM 706 C C . PRO A 1 94 ? 19.704 -10.058 -33.202 1.00 95.25 94 PRO A C 1
ATOM 708 O O . PRO A 1 94 ? 18.853 -10.344 -34.042 1.00 95.25 94 PRO A O 1
ATOM 711 N N . TRP A 1 95 ? 20.941 -9.680 -33.520 1.00 93.75 95 TRP A N 1
ATOM 712 C CA . TRP A 1 95 ? 21.460 -9.698 -34.886 1.00 93.75 95 TRP A CA 1
ATOM 713 C C . TRP A 1 95 ? 21.443 -11.122 -35.461 1.00 93.75 95 TRP A C 1
ATOM 715 O O . TRP A 1 95 ? 21.949 -12.047 -34.823 1.00 93.75 95 TRP A O 1
ATOM 725 N N . ASP A 1 96 ? 20.875 -11.293 -36.655 1.00 95.06 96 ASP A N 1
ATOM 726 C CA . ASP A 1 96 ? 20.790 -12.581 -37.348 1.00 95.06 96 ASP A CA 1
ATOM 727 C C . ASP A 1 96 ? 21.855 -12.665 -38.448 1.00 95.06 96 ASP A C 1
ATOM 729 O O . ASP A 1 96 ? 21.652 -12.243 -39.585 1.00 95.06 96 ASP A O 1
ATOM 733 N N . GLU A 1 97 ? 23.010 -13.237 -38.112 1.00 92.12 97 GLU A N 1
ATOM 734 C CA . GLU A 1 97 ? 24.133 -13.361 -39.046 1.00 92.12 97 GLU A CA 1
ATOM 735 C C . GLU A 1 97 ? 23.781 -14.1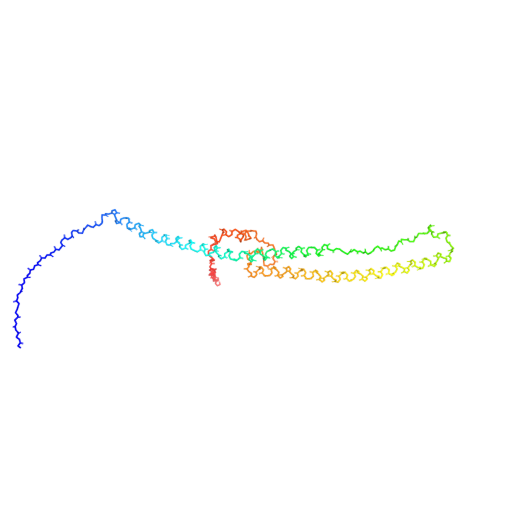60 -40.310 1.00 92.12 97 GLU A C 1
ATOM 737 O O . GLU A 1 97 ? 24.293 -13.859 -41.391 1.00 92.12 97 GLU A O 1
ATOM 742 N N . ALA A 1 98 ? 22.902 -15.160 -40.198 1.00 93.88 98 ALA A N 1
ATOM 743 C CA . ALA A 1 98 ? 22.519 -16.005 -41.322 1.00 93.88 98 ALA A CA 1
ATOM 744 C C . ALA A 1 98 ? 21.599 -15.257 -42.293 1.00 93.88 98 ALA A C 1
ATOM 746 O O . ALA A 1 98 ? 21.772 -15.363 -43.511 1.00 93.88 98 ALA A O 1
ATOM 747 N N . ALA A 1 99 ? 20.653 -14.472 -41.769 1.00 91.94 99 ALA A N 1
ATOM 748 C CA . ALA A 1 99 ? 19.808 -13.607 -42.588 1.00 91.94 99 ALA A CA 1
ATOM 749 C C . ALA A 1 99 ? 20.616 -12.505 -43.282 1.00 91.94 99 ALA A C 1
ATOM 751 O O . ALA A 1 99 ? 20.320 -12.160 -44.426 1.00 91.94 99 ALA A O 1
ATOM 752 N N . GLU A 1 100 ? 21.647 -11.990 -42.617 1.00 93.31 100 GLU A N 1
ATOM 753 C CA . GLU A 1 100 ? 22.458 -10.880 -43.110 1.00 93.31 100 GLU A CA 1
ATOM 754 C C . GLU A 1 100 ? 23.518 -11.321 -44.127 1.00 93.31 100 GLU A C 1
ATOM 756 O O . GLU A 1 100 ? 23.876 -10.560 -45.023 1.00 93.31 100 GLU A O 1
ATOM 761 N N . ALA A 1 101 ? 23.968 -12.581 -44.084 1.00 93.75 101 ALA A N 1
ATOM 762 C CA . ALA A 1 101 ? 24.974 -13.133 -44.999 1.00 93.75 101 ALA A CA 1
ATOM 763 C C . ALA A 1 101 ? 24.612 -13.062 -46.498 1.00 93.75 101 ALA A C 1
ATOM 765 O O . ALA A 1 101 ? 25.496 -13.200 -47.343 1.00 93.75 101 ALA A O 1
ATOM 766 N N . ARG A 1 102 ? 23.336 -12.842 -46.838 1.00 94.81 102 ARG A N 1
ATOM 767 C CA . ARG A 1 102 ? 22.866 -12.664 -48.225 1.00 94.81 102 ARG A CA 1
ATOM 768 C C . ARG A 1 102 ? 23.175 -11.283 -48.813 1.00 94.81 102 ARG A C 1
ATOM 770 O O . ARG A 1 102 ? 23.056 -11.110 -50.025 1.00 94.81 102 ARG A O 1
ATOM 777 N N . PHE A 1 103 ? 23.504 -10.305 -47.972 1.00 94.62 103 PHE A N 1
ATOM 778 C CA . PHE A 1 103 ? 23.770 -8.930 -48.383 1.00 94.62 103 PHE A CA 1
ATOM 779 C C . PHE A 1 103 ? 25.260 -8.684 -48.626 1.00 94.62 103 PHE A C 1
ATOM 781 O O . PHE A 1 103 ? 26.123 -9.483 -48.249 1.00 94.62 103 PHE A O 1
ATOM 788 N N . ARG A 1 104 ? 25.571 -7.565 -49.289 1.00 96.88 104 ARG A N 1
ATOM 789 C CA . ARG A 1 104 ? 26.959 -7.141 -49.509 1.00 96.88 104 ARG A CA 1
ATOM 790 C C . ARG A 1 104 ? 27.593 -6.711 -48.191 1.00 96.88 104 ARG A C 1
ATOM 792 O O . ARG A 1 104 ? 26.894 -6.315 -47.262 1.00 96.88 104 ARG A O 1
ATOM 799 N N . GLN A 1 105 ? 28.921 -6.779 -48.111 1.00 95.62 105 GLN A N 1
ATOM 800 C CA . GLN A 1 105 ? 29.645 -6.433 -46.886 1.00 95.62 105 GLN A CA 1
ATOM 801 C C . GLN A 1 105 ? 29.331 -5.009 -46.419 1.00 95.62 105 GLN A C 1
ATOM 803 O O . GLN A 1 105 ? 29.096 -4.807 -45.233 1.00 95.62 105 GLN A O 1
ATOM 808 N N . GLU A 1 106 ? 29.279 -4.051 -47.343 1.00 96.06 106 GLU A N 1
ATOM 809 C CA . GLU A 1 106 ? 29.044 -2.646 -47.014 1.00 96.06 106 GLU A CA 1
ATOM 810 C C . GLU A 1 106 ? 27.651 -2.430 -46.401 1.00 96.06 106 GLU A C 1
ATOM 812 O O . GLU A 1 106 ? 27.508 -1.675 -45.438 1.00 96.06 106 GLU A O 1
ATOM 817 N N . ASP A 1 107 ? 26.640 -3.133 -46.921 1.00 96.75 107 ASP A N 1
ATOM 818 C CA . ASP A 1 107 ? 25.269 -3.090 -46.403 1.00 96.75 107 ASP A CA 1
ATOM 819 C C . ASP A 1 107 ? 25.199 -3.724 -45.003 1.00 96.75 107 ASP A C 1
ATOM 821 O O . ASP A 1 107 ? 24.635 -3.132 -44.081 1.00 96.75 107 ASP A O 1
ATOM 825 N N . ARG A 1 108 ? 25.866 -4.874 -44.808 1.00 95.88 108 ARG A N 1
ATOM 826 C CA . ARG A 1 108 ? 25.959 -5.542 -43.497 1.00 95.88 108 ARG A CA 1
ATOM 827 C C . ARG A 1 108 ? 26.603 -4.652 -42.439 1.00 95.88 108 ARG A C 1
ATOM 829 O O . ARG A 1 108 ? 26.113 -4.593 -41.315 1.00 95.88 108 ARG A O 1
ATOM 836 N N . ASP A 1 109 ? 27.686 -3.955 -42.781 1.00 95.94 109 ASP A N 1
ATOM 837 C CA . ASP A 1 109 ? 28.383 -3.064 -41.847 1.00 95.94 109 ASP A CA 1
ATOM 838 C C . ASP A 1 109 ? 27.501 -1.867 -41.457 1.00 95.94 109 ASP A C 1
ATOM 840 O O . ASP A 1 109 ? 27.451 -1.472 -40.286 1.00 95.94 109 ASP A O 1
ATOM 844 N N . ALA A 1 110 ? 26.765 -1.305 -42.422 1.00 95.56 110 ALA A N 1
ATOM 845 C CA . ALA A 1 110 ? 25.830 -0.214 -42.177 1.00 95.56 110 ALA A CA 1
ATOM 846 C C . ALA A 1 110 ? 24.668 -0.642 -41.263 1.00 95.56 110 ALA A C 1
ATOM 848 O O . ALA A 1 110 ? 24.328 0.083 -40.319 1.00 95.56 110 ALA A O 1
ATOM 849 N N . ASP A 1 111 ? 24.088 -1.819 -41.499 1.00 95.50 111 ASP A N 1
ATOM 850 C CA . ASP A 1 111 ? 22.984 -2.336 -40.690 1.00 95.50 111 ASP A CA 1
ATOM 851 C C . ASP A 1 111 ? 23.441 -2.830 -39.316 1.00 95.50 111 ASP A C 1
ATOM 853 O O . ASP A 1 111 ? 22.749 -2.589 -38.325 1.00 95.50 11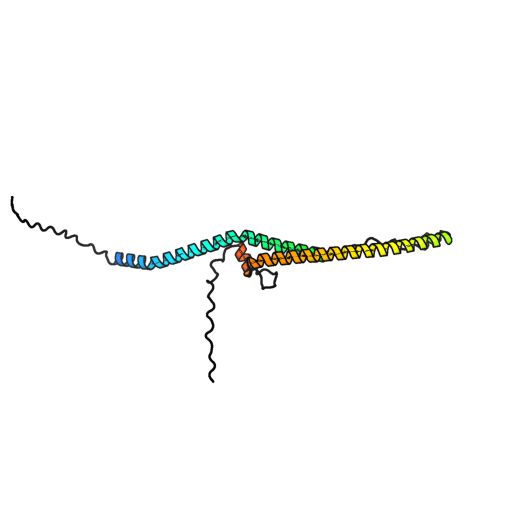1 ASP A O 1
ATOM 857 N N . TRP A 1 112 ? 24.654 -3.375 -39.199 1.00 95.88 112 TRP A N 1
ATOM 858 C CA . TRP A 1 112 ? 25.266 -3.668 -37.904 1.00 95.88 112 TRP A CA 1
ATOM 859 C C . TRP A 1 112 ? 25.424 -2.400 -37.060 1.00 95.88 112 TRP A C 1
ATOM 861 O O . TRP A 1 112 ? 25.045 -2.371 -35.885 1.00 95.88 112 TRP A O 1
ATOM 871 N N . LEU A 1 113 ? 25.936 -1.315 -37.655 1.00 97.00 113 LEU A N 1
ATOM 872 C CA . LEU A 1 113 ? 26.065 -0.026 -36.972 1.00 97.00 113 LEU A CA 1
ATOM 873 C C . LEU A 1 113 ? 24.704 0.532 -36.546 1.00 97.00 113 LEU A C 1
ATOM 875 O O . LEU A 1 113 ? 24.585 1.069 -35.442 1.00 97.00 113 LEU A O 1
ATOM 879 N N . ARG A 1 114 ? 23.675 0.407 -37.393 1.00 97.00 114 ARG A N 1
ATOM 880 C CA . ARG A 1 114 ? 22.298 0.795 -37.054 1.00 97.00 114 ARG A CA 1
ATOM 881 C C . ARG A 1 114 ? 21.782 -0.014 -35.868 1.00 97.00 114 ARG A C 1
ATOM 883 O O . ARG A 1 114 ? 21.322 0.573 -34.891 1.00 97.00 114 ARG A O 1
ATOM 890 N N . HIS A 1 115 ? 21.952 -1.332 -35.914 1.00 96.62 115 HIS A N 1
ATOM 891 C CA . HIS A 1 115 ? 21.545 -2.247 -34.858 1.00 96.62 115 HIS A CA 1
ATOM 892 C C . HIS A 1 115 ? 22.227 -1.929 -33.515 1.00 96.62 115 HIS A C 1
ATOM 894 O O . HIS A 1 115 ? 21.564 -1.882 -32.475 1.00 96.62 115 HIS A O 1
ATOM 900 N N . GLN A 1 116 ? 23.534 -1.634 -33.509 1.00 97.75 116 GLN A N 1
ATOM 901 C CA . GLN A 1 116 ? 24.230 -1.234 -32.278 1.00 97.75 116 GLN A CA 1
ATOM 902 C C . GLN A 1 116 ? 23.685 0.077 -31.701 1.00 97.75 116 GLN A C 1
ATOM 904 O O . GLN A 1 116 ? 23.419 0.141 -30.498 1.00 97.75 116 GLN A O 1
ATOM 909 N N . ARG A 1 117 ? 23.439 1.088 -32.546 1.00 98.06 117 ARG A N 1
ATOM 910 C CA . ARG A 1 117 ? 22.838 2.359 -32.103 1.00 98.06 117 ARG A CA 1
ATOM 911 C C . ARG A 1 117 ? 21.446 2.150 -31.518 1.00 98.06 117 ARG A C 1
ATOM 913 O O . ARG A 1 117 ? 21.140 2.716 -30.475 1.00 98.06 117 ARG A O 1
ATOM 920 N N . GLU A 1 118 ? 20.615 1.317 -32.140 1.00 97.94 118 GLU A N 1
ATOM 921 C CA . GLU A 1 118 ? 19.281 0.986 -31.623 1.00 97.94 118 GLU A CA 1
ATOM 922 C C . GLU A 1 118 ? 19.348 0.303 -30.252 1.00 97.94 118 GLU A C 1
ATOM 924 O O . GLU A 1 118 ? 18.596 0.658 -29.342 1.00 97.94 118 GLU A O 1
ATOM 929 N N . ARG A 1 119 ? 20.286 -0.632 -30.057 1.00 98.00 119 ARG A N 1
ATOM 930 C CA . ARG A 1 119 ? 20.511 -1.279 -28.754 1.00 98.00 119 ARG A CA 1
ATOM 931 C C . ARG A 1 119 ? 20.999 -0.307 -27.688 1.00 98.00 119 ARG A C 1
ATOM 933 O O . ARG A 1 119 ? 20.623 -0.438 -26.523 1.00 98.00 119 ARG A O 1
ATOM 940 N N . GLU A 1 120 ? 21.857 0.638 -28.045 1.00 98.31 120 GLU A N 1
ATOM 941 C CA . GLU A 1 120 ? 22.310 1.698 -27.141 1.00 98.31 120 GLU A CA 1
ATOM 942 C C . GLU A 1 120 ? 21.164 2.626 -26.743 1.00 98.31 120 GLU A C 1
ATOM 944 O O . GLU A 1 120 ? 20.912 2.780 -25.547 1.00 98.31 120 GLU A O 1
ATOM 949 N N . ALA A 1 121 ? 20.402 3.131 -27.716 1.00 98.19 121 ALA A N 1
ATOM 950 C CA . ALA A 1 121 ? 19.243 3.983 -27.457 1.00 98.19 121 ALA A CA 1
ATOM 951 C C . ALA A 1 121 ? 18.187 3.261 -26.602 1.00 98.19 121 ALA A C 1
ATOM 953 O O . ALA A 1 121 ? 17.613 3.848 -25.682 1.00 98.19 121 ALA A O 1
ATOM 954 N N . TRP A 1 122 ? 17.952 1.967 -26.854 1.00 98.31 122 TRP A N 1
ATOM 955 C CA . TRP A 1 122 ? 17.058 1.161 -26.023 1.00 98.31 122 TRP A CA 1
ATOM 956 C C . TRP A 1 122 ? 17.563 1.051 -24.579 1.00 98.31 122 TRP A C 1
ATOM 958 O O . TRP A 1 122 ? 16.775 1.254 -23.654 1.00 98.31 122 TRP A O 1
ATOM 968 N N . ARG A 1 123 ? 18.861 0.777 -24.366 1.00 98.50 123 ARG A N 1
ATOM 969 C CA . ARG A 1 123 ? 19.461 0.677 -23.021 1.00 98.50 123 ARG A CA 1
ATOM 970 C C . ARG A 1 123 ? 19.351 1.990 -22.251 1.00 98.50 123 ARG A C 1
ATOM 972 O O . ARG A 1 123 ? 18.984 1.971 -21.078 1.00 98.50 123 ARG A O 1
ATOM 979 N N . GLU A 1 124 ? 19.647 3.111 -22.901 1.00 98.50 124 GLU A N 1
ATOM 980 C CA . GLU A 1 124 ? 19.522 4.440 -22.299 1.00 98.50 124 GLU A CA 1
ATOM 981 C C . GLU A 1 124 ? 18.063 4.744 -21.931 1.00 98.50 124 GLU A C 1
ATOM 983 O O . GLU A 1 124 ? 17.761 5.102 -20.788 1.00 98.50 124 GLU A O 1
ATOM 988 N N . GLY A 1 125 ? 17.136 4.502 -22.863 1.00 98.50 125 GLY A N 1
ATOM 989 C CA . GLY A 1 125 ? 15.704 4.670 -22.632 1.00 98.50 125 GLY A CA 1
ATOM 990 C C . GLY A 1 125 ? 15.172 3.800 -21.488 1.00 98.50 125 GLY A C 1
ATOM 991 O O . GLY A 1 125 ? 14.394 4.282 -20.663 1.00 98.50 125 GLY A O 1
ATOM 992 N N . GLU A 1 126 ? 15.607 2.541 -21.393 1.00 98.50 126 GLU A N 1
ATOM 993 C CA . GLU A 1 126 ? 15.270 1.653 -20.273 1.00 98.50 126 GLU A CA 1
ATOM 994 C C . GLU A 1 126 ? 15.854 2.127 -18.942 1.00 98.50 126 GLU A C 1
ATOM 996 O O . GLU A 1 126 ? 15.176 2.049 -17.917 1.00 98.50 126 GLU A O 1
ATOM 1001 N N . GLY A 1 127 ? 17.077 2.660 -18.941 1.00 98.38 127 GLY A N 1
ATOM 1002 C CA . GLY A 1 127 ? 17.676 3.262 -17.751 1.00 98.38 127 GLY A CA 1
ATOM 1003 C C . GLY A 1 127 ? 16.823 4.409 -17.205 1.00 98.38 127 GLY A C 1
ATOM 1004 O O . GLY A 1 127 ? 16.496 4.432 -16.017 1.00 98.38 127 GLY A O 1
ATOM 1005 N N . ILE A 1 128 ? 16.384 5.313 -18.085 1.00 98.44 128 ILE A N 1
ATOM 1006 C CA . ILE A 1 128 ? 15.514 6.443 -17.727 1.00 98.44 128 ILE A CA 1
ATOM 1007 C C . ILE A 1 128 ? 14.147 5.953 -17.231 1.00 98.44 128 ILE A C 1
ATOM 1009 O O . ILE A 1 128 ? 13.658 6.437 -16.206 1.00 98.44 128 ILE A O 1
ATOM 1013 N N . ARG A 1 129 ? 13.522 4.990 -17.923 1.00 98.44 129 ARG A N 1
ATOM 1014 C CA . ARG A 1 129 ? 12.226 4.416 -17.515 1.00 98.44 129 ARG A CA 1
ATOM 1015 C C . ARG A 1 129 ? 12.305 3.761 -16.142 1.00 98.44 129 ARG A C 1
ATOM 1017 O O . ARG A 1 129 ? 11.468 4.054 -15.289 1.00 98.44 129 ARG A O 1
ATOM 1024 N N . ARG A 1 130 ? 13.334 2.947 -15.900 1.00 98.50 130 ARG A N 1
ATOM 1025 C CA . ARG A 1 130 ? 13.568 2.306 -14.603 1.00 98.50 130 ARG A CA 1
ATOM 1026 C C . ARG A 1 130 ? 13.781 3.332 -13.496 1.00 98.50 130 ARG A C 1
ATOM 1028 O O . ARG A 1 130 ? 13.205 3.180 -12.425 1.00 98.50 130 ARG A O 1
ATOM 1035 N N . ALA A 1 131 ? 14.577 4.373 -13.746 1.00 98.50 131 ALA A N 1
ATOM 1036 C CA . ALA A 1 131 ? 14.831 5.422 -12.762 1.00 98.50 131 ALA A CA 1
ATOM 1037 C C . ALA A 1 131 ? 13.543 6.168 -12.375 1.00 98.50 131 ALA A C 1
ATOM 1039 O O . ALA A 1 131 ? 13.280 6.366 -11.189 1.00 98.50 131 ALA A O 1
ATOM 1040 N N . ARG A 1 132 ? 12.710 6.521 -13.364 1.00 98.50 132 ARG A N 1
ATOM 1041 C CA . ARG A 1 132 ? 11.397 7.144 -13.126 1.00 98.50 132 ARG A CA 1
ATOM 1042 C C . ARG A 1 132 ? 10.473 6.223 -12.343 1.00 98.50 132 ARG A C 1
ATOM 1044 O O . ARG A 1 132 ? 9.974 6.621 -11.298 1.00 98.50 132 ARG A O 1
ATOM 1051 N N . TRP A 1 133 ? 10.322 4.977 -12.796 1.00 98.50 133 TRP A N 1
ATOM 1052 C CA . TRP A 1 133 ? 9.500 3.989 -12.103 1.00 98.50 133 TRP A CA 1
ATOM 1053 C C . TRP A 1 133 ? 9.940 3.804 -10.649 1.00 98.50 133 TRP A C 1
ATOM 1055 O O . TRP A 1 133 ? 9.095 3.800 -9.763 1.00 98.50 133 TRP A O 1
ATOM 1065 N N . TRP A 1 134 ? 11.248 3.702 -10.391 1.00 98.50 134 TRP A N 1
ATOM 1066 C CA . TRP A 1 134 ? 11.780 3.550 -9.039 1.00 98.50 134 TRP A CA 1
ATOM 1067 C C . TRP A 1 134 ? 11.443 4.752 -8.157 1.00 98.50 134 TRP A C 1
ATOM 1069 O O . TRP A 1 134 ? 10.974 4.572 -7.036 1.00 98.50 134 TRP A O 1
ATOM 1079 N N . SER A 1 135 ? 11.637 5.970 -8.668 1.00 98.50 135 SER A N 1
ATOM 1080 C CA . SER A 1 135 ? 11.275 7.195 -7.951 1.00 98.50 135 SER A CA 1
ATOM 1081 C C . SER A 1 135 ? 9.785 7.229 -7.601 1.00 98.50 135 SER A C 1
ATOM 1083 O O . SER A 1 135 ? 9.425 7.440 -6.442 1.00 98.50 135 SER A O 1
ATOM 1085 N N . ASP A 1 136 ? 8.916 6.963 -8.578 1.00 98.50 136 ASP A N 1
ATOM 1086 C CA . ASP A 1 136 ? 7.466 6.955 -8.376 1.00 98.50 136 ASP A CA 1
ATOM 1087 C C . ASP A 1 136 ? 7.039 5.842 -7.409 1.00 98.50 136 ASP A C 1
ATOM 1089 O O . ASP A 1 136 ? 6.182 6.047 -6.550 1.00 98.50 136 ASP A O 1
ATOM 1093 N N . HIS A 1 137 ? 7.649 4.662 -7.512 1.00 98.50 137 HIS A N 1
ATOM 1094 C CA . HIS A 1 137 ? 7.389 3.535 -6.624 1.00 98.50 137 HIS A CA 1
ATOM 1095 C C . HIS A 1 137 ? 7.793 3.849 -5.176 1.00 98.50 137 HIS A C 1
ATOM 1097 O O . HIS A 1 137 ? 7.022 3.574 -4.257 1.00 98.50 137 HIS A O 1
ATOM 1103 N N . GLN A 1 138 ? 8.945 4.491 -4.952 1.00 98.62 138 GLN A N 1
ATOM 1104 C CA . GLN A 1 138 ? 9.360 4.938 -3.617 1.00 98.62 138 GLN A CA 1
ATOM 1105 C C . GLN A 1 138 ? 8.401 5.983 -3.032 1.00 98.62 138 GLN A C 1
ATOM 1107 O O . GLN A 1 138 ? 8.043 5.894 -1.856 1.00 98.62 138 GLN A O 1
ATOM 1112 N N . ALA A 1 139 ? 7.920 6.929 -3.846 1.00 98.50 139 ALA A N 1
ATOM 1113 C CA . ALA A 1 139 ? 6.904 7.887 -3.413 1.00 98.50 139 ALA A CA 1
ATOM 1114 C C . ALA A 1 139 ? 5.601 7.178 -2.999 1.00 98.50 139 ALA A C 1
ATOM 1116 O O . ALA A 1 139 ? 5.101 7.396 -1.894 1.00 98.50 139 ALA A O 1
ATOM 1117 N N . ARG A 1 140 ? 5.102 6.248 -3.826 1.00 98.50 140 ARG A N 1
ATOM 1118 C CA . ARG A 1 140 ? 3.903 5.449 -3.517 1.00 98.50 140 ARG A CA 1
ATOM 1119 C C . ARG A 1 140 ? 4.071 4.591 -2.261 1.00 98.50 140 ARG A C 1
ATOM 1121 O O . ARG A 1 140 ? 3.125 4.478 -1.480 1.00 98.50 140 ARG A O 1
ATOM 1128 N N . LEU A 1 141 ? 5.249 4.000 -2.047 1.00 98.56 141 LEU A N 1
ATOM 1129 C CA . LEU A 1 141 ? 5.570 3.258 -0.823 1.00 98.56 141 LEU A CA 1
ATOM 1130 C C . LEU A 1 141 ? 5.507 4.169 0.406 1.00 98.56 141 LEU A C 1
ATOM 1132 O O . LEU A 1 141 ? 4.877 3.808 1.401 1.00 98.56 141 LEU A O 1
ATOM 1136 N N . GLY A 1 142 ? 6.119 5.353 0.324 1.00 98.38 142 GLY A N 1
ATOM 1137 C CA . GLY A 1 142 ? 6.093 6.352 1.391 1.00 98.38 142 GLY A CA 1
ATOM 1138 C C . GLY A 1 142 ? 4.670 6.790 1.742 1.00 98.38 142 GLY A C 1
ATOM 1139 O O . GLY A 1 142 ? 4.290 6.777 2.912 1.00 98.38 142 GLY A O 1
ATOM 1140 N N . GLU A 1 143 ? 3.850 7.099 0.737 1.00 98.50 143 GLU A N 1
ATOM 1141 C CA . GLU A 1 143 ? 2.442 7.459 0.926 1.00 98.50 143 GLU A CA 1
ATOM 1142 C C . GLU A 1 143 ? 1.616 6.329 1.550 1.00 98.50 143 GLU A C 1
ATOM 1144 O O . GLU A 1 143 ? 0.834 6.573 2.469 1.00 98.50 143 GLU A O 1
ATOM 1149 N N . ALA A 1 144 ? 1.767 5.092 1.065 1.00 98.50 144 ALA A N 1
ATOM 1150 C CA . ALA A 1 144 ? 1.036 3.941 1.594 1.00 98.50 144 ALA A CA 1
ATOM 1151 C C . ALA A 1 144 ? 1.432 3.639 3.047 1.00 98.50 144 ALA A C 1
ATOM 1153 O O . ALA A 1 144 ? 0.574 3.351 3.883 1.00 98.50 144 ALA A O 1
ATOM 1154 N N . GLN A 1 145 ? 2.719 3.767 3.378 1.00 98.25 145 GLN A N 1
ATOM 1155 C CA . GLN A 1 145 ? 3.200 3.625 4.749 1.00 98.25 145 GLN A CA 1
ATOM 1156 C C . GLN A 1 145 ? 2.680 4.749 5.656 1.00 98.25 145 GLN A C 1
ATOM 1158 O O . GLN A 1 145 ? 2.298 4.490 6.800 1.00 98.25 145 GLN A O 1
ATOM 1163 N N . ALA A 1 146 ? 2.645 5.991 5.166 1.00 97.88 146 ALA A N 1
ATOM 1164 C CA . ALA A 1 146 ? 2.104 7.125 5.909 1.00 97.88 146 ALA A CA 1
ATOM 1165 C C . ALA A 1 146 ? 0.607 6.947 6.204 1.00 97.88 146 ALA A C 1
ATOM 1167 O O . ALA A 1 146 ? 0.182 7.165 7.338 1.00 97.88 146 ALA A O 1
ATOM 1168 N N . GLU A 1 147 ? -0.175 6.484 5.226 1.00 97.94 147 GLU A N 1
ATOM 1169 C CA . GLU A 1 147 ? -1.602 6.186 5.389 1.00 97.94 147 GLU A CA 1
ATOM 1170 C C . GLU A 1 147 ? -1.847 5.075 6.423 1.00 97.94 147 GLU A C 1
ATOM 1172 O O . GLU A 1 147 ? -2.715 5.213 7.293 1.00 97.94 147 GLU A O 1
ATOM 1177 N N . LEU A 1 148 ? -1.049 4.001 6.379 1.00 97.00 148 LEU A N 1
ATOM 1178 C CA . LEU A 1 148 ? -1.100 2.922 7.368 1.00 97.00 148 LEU A CA 1
ATOM 1179 C C . LEU A 1 148 ? -0.817 3.453 8.778 1.00 97.00 148 LEU A C 1
ATOM 1181 O O . LEU A 1 148 ? -1.580 3.203 9.713 1.00 97.00 148 LEU A O 1
ATOM 1185 N N . ASN A 1 149 ? 0.249 4.240 8.925 1.00 95.69 149 ASN A N 1
ATOM 1186 C CA . ASN A 1 149 ? 0.642 4.824 10.204 1.00 95.69 149 ASN A CA 1
ATOM 1187 C C . ASN A 1 149 ? -0.412 5.802 10.743 1.00 95.69 149 ASN A C 1
ATOM 1189 O O . ASN A 1 149 ? -0.685 5.803 11.946 1.00 95.69 149 ASN A O 1
ATOM 1193 N N . ALA A 1 150 ? -1.008 6.622 9.874 1.00 96.12 150 ALA A N 1
ATOM 1194 C CA . ALA A 1 150 ? -2.066 7.560 10.238 1.00 96.12 150 ALA A CA 1
ATOM 1195 C C . ALA A 1 150 ? -3.326 6.821 10.709 1.00 96.12 150 ALA A C 1
ATOM 1197 O O . ALA A 1 150 ? -3.861 7.136 11.771 1.00 96.12 150 ALA A O 1
ATOM 1198 N N . SER A 1 151 ? -3.739 5.781 9.979 1.00 95.69 151 SER A N 1
ATOM 1199 C CA . SER A 1 151 ? -4.882 4.935 10.345 1.00 95.69 151 SER A CA 1
ATOM 1200 C C . SER A 1 151 ? -4.657 4.230 11.685 1.00 95.69 151 SER A C 1
ATOM 1202 O O . SER A 1 151 ? -5.538 4.224 12.545 1.00 95.69 151 SER A O 1
ATOM 1204 N N . ALA A 1 152 ? -3.453 3.692 11.906 1.00 94.69 152 ALA A N 1
ATOM 1205 C CA . ALA A 1 152 ? -3.100 3.039 13.162 1.00 94.69 152 ALA A CA 1
ATOM 1206 C C . ALA A 1 152 ? -3.095 4.031 14.334 1.00 94.69 152 ALA A C 1
ATOM 1208 O O . ALA A 1 152 ? -3.579 3.711 15.417 1.00 94.69 152 ALA A O 1
ATOM 1209 N N . ARG A 1 153 ? -2.573 5.247 14.129 1.00 94.31 153 ARG A N 1
ATOM 1210 C CA . ARG A 1 153 ? -2.565 6.303 15.149 1.00 94.31 153 ARG A CA 1
ATOM 1211 C C . ARG A 1 153 ? -3.978 6.739 15.525 1.00 94.31 153 ARG A C 1
ATOM 1213 O O . ARG A 1 153 ? -4.294 6.730 16.709 1.00 94.31 153 ARG A O 1
ATOM 1220 N N . ALA A 1 154 ? -4.822 7.037 14.539 1.00 93.62 154 ALA A N 1
ATOM 1221 C CA . ALA A 1 154 ? -6.204 7.448 14.774 1.00 93.62 154 ALA A CA 1
ATOM 1222 C C . ALA A 1 154 ? -6.983 6.392 15.578 1.00 93.62 154 ALA A C 1
ATOM 1224 O O . ALA A 1 154 ? -7.721 6.727 16.502 1.00 93.62 154 ALA A O 1
ATOM 1225 N N . LEU A 1 155 ? -6.778 5.105 15.276 1.00 94.00 155 LEU A N 1
ATOM 1226 C CA . LEU A 1 155 ? -7.431 4.026 16.014 1.00 94.00 155 LEU A CA 1
ATOM 1227 C C . LEU A 1 155 ? -6.864 3.866 17.437 1.00 94.00 155 LEU A C 1
ATOM 1229 O O . LEU A 1 155 ? -7.631 3.620 18.365 1.00 94.00 155 LEU A O 1
ATOM 1233 N N . ARG A 1 156 ? -5.552 4.066 17.640 1.00 92.94 156 ARG A N 1
ATOM 1234 C CA . ARG A 1 156 ? -4.925 4.056 18.978 1.00 92.94 156 ARG A CA 1
ATOM 1235 C C . ARG A 1 156 ? -5.390 5.209 19.861 1.00 92.94 156 ARG A C 1
ATOM 1237 O O . ARG A 1 156 ? -5.590 4.997 21.051 1.00 92.94 156 ARG A O 1
ATOM 1244 N N . GLU A 1 157 ? -5.568 6.401 19.296 1.00 91.88 157 GLU A N 1
ATOM 1245 C CA . GLU A 1 157 ? -6.092 7.568 20.021 1.00 91.88 157 GLU A CA 1
ATOM 1246 C C . GLU A 1 157 ? -7.520 7.326 20.525 1.00 91.88 157 GLU A C 1
ATOM 1248 O O . GLU A 1 157 ? -7.889 7.800 21.596 1.00 91.88 157 GLU A O 1
ATOM 1253 N N . GLN A 1 158 ? -8.309 6.544 19.785 1.00 90.94 158 GLN A N 1
ATOM 1254 C CA . GLN A 1 158 ? -9.661 6.166 20.192 1.00 90.94 158 GLN A CA 1
ATOM 1255 C C . GLN A 1 158 ? -9.670 4.998 21.185 1.00 90.94 158 GLN A C 1
ATOM 1257 O O . GLN A 1 158 ? -10.384 5.057 22.186 1.00 90.94 158 GLN A O 1
ATOM 1262 N N . ARG A 1 159 ? -8.925 3.919 20.900 1.00 90.12 159 ARG A N 1
ATOM 1263 C CA . ARG A 1 159 ? -8.921 2.657 21.662 1.00 90.12 159 ARG A CA 1
ATOM 1264 C C . ARG A 1 159 ? -7.529 2.009 21.664 1.00 90.12 159 ARG A C 1
ATOM 1266 O O . ARG A 1 159 ? -7.242 1.162 20.815 1.00 90.12 159 ARG A O 1
ATOM 1273 N N . PRO A 1 160 ? -6.648 2.364 22.616 1.00 88.75 160 PRO A N 1
ATOM 1274 C CA . PRO A 1 160 ? -5.306 1.783 22.692 1.00 88.75 160 PRO A CA 1
ATOM 1275 C C . PRO A 1 160 ? -5.325 0.301 23.100 1.00 88.75 160 PRO A C 1
ATOM 1277 O O . PRO A 1 160 ? -4.425 -0.446 22.730 1.00 88.75 160 PRO A O 1
ATOM 1280 N N . ASP A 1 161 ? -6.374 -0.139 23.805 1.00 89.69 161 ASP A N 1
ATOM 1281 C CA . ASP A 1 161 ? -6.626 -1.529 24.211 1.00 89.69 161 ASP A CA 1
ATOM 1282 C C . ASP A 1 161 ? -6.887 -2.475 23.028 1.00 89.69 161 ASP A C 1
ATOM 1284 O O . ASP A 1 161 ? -6.797 -3.695 23.168 1.00 89.69 161 ASP A O 1
ATOM 1288 N N . LEU A 1 162 ? -7.193 -1.917 21.854 1.00 89.94 162 LEU A N 1
ATOM 1289 C CA . LEU A 1 162 ? -7.484 -2.669 20.639 1.00 89.94 162 LEU A CA 1
ATOM 1290 C C . LEU A 1 162 ? -6.235 -3.350 20.059 1.00 89.94 162 LEU A C 1
ATOM 1292 O O . LEU A 1 162 ? -6.369 -4.330 19.333 1.00 89.94 162 LEU A O 1
ATOM 1296 N N . PHE A 1 163 ? -5.033 -2.880 20.394 1.00 92.06 163 PHE A N 1
ATOM 1297 C CA . PHE A 1 163 ? -3.771 -3.404 19.870 1.00 92.06 163 PHE A CA 1
ATOM 1298 C C . PHE A 1 163 ? -3.060 -4.306 20.883 1.00 92.06 163 PHE A C 1
ATOM 1300 O O . PHE A 1 163 ? -3.166 -4.113 22.093 1.00 92.06 163 PHE A O 1
ATOM 1307 N N . THR A 1 164 ? -2.288 -5.284 20.399 1.00 89.12 164 THR A N 1
ATOM 1308 C CA . THR A 1 164 ? -1.513 -6.201 21.263 1.00 89.12 164 THR A CA 1
ATOM 1309 C C . THR A 1 164 ? -0.314 -5.539 21.955 1.00 89.12 164 THR A C 1
ATOM 1311 O O . THR A 1 164 ? 0.271 -6.116 22.869 1.00 89.12 164 THR A O 1
ATOM 1314 N N . GLY A 1 165 ? 0.045 -4.314 21.562 1.00 83.31 165 GLY A N 1
ATOM 1315 C CA . GLY A 1 165 ? 1.122 -3.538 22.169 1.00 83.31 165 GLY A CA 1
ATOM 1316 C C . GLY A 1 165 ? 1.214 -2.114 21.610 1.00 83.31 165 GLY A C 1
ATOM 1317 O O . GLY A 1 165 ? 0.543 -1.790 20.628 1.00 83.31 165 GLY A O 1
ATOM 1318 N N . PRO A 1 166 ? 2.076 -1.256 22.187 1.00 77.25 166 PRO A N 1
ATOM 1319 C CA . PRO A 1 166 ? 2.133 0.175 21.861 1.00 77.25 166 PRO A CA 1
ATOM 1320 C C . PRO A 1 166 ? 2.590 0.469 20.424 1.00 77.25 166 PRO A C 1
ATOM 1322 O O . PRO A 1 166 ? 2.224 1.495 19.855 1.00 77.25 166 PRO A O 1
ATOM 1325 N N . VAL A 1 167 ? 3.362 -0.440 19.823 1.00 80.56 167 VAL A N 1
ATOM 1326 C CA . VAL A 1 167 ? 3.878 -0.328 18.446 1.00 80.56 167 VAL A CA 1
ATOM 1327 C C . VAL A 1 167 ? 3.268 -1.351 17.486 1.00 80.56 167 VAL A C 1
ATOM 1329 O O . VAL A 1 167 ? 3.486 -1.267 16.281 1.00 80.56 167 VAL A O 1
ATOM 1332 N N . SER A 1 168 ? 2.480 -2.297 18.000 1.00 84.38 168 SER A N 1
ATOM 1333 C CA . SER A 1 168 ? 1.875 -3.361 17.197 1.00 84.38 168 SER A CA 1
ATOM 1334 C C . SER A 1 168 ? 0.706 -2.827 16.374 1.00 84.38 168 SER A C 1
ATOM 1336 O O . SER A 1 168 ? -0.079 -2.016 16.870 1.00 84.38 168 SER A O 1
ATOM 1338 N N . ILE A 1 169 ? 0.589 -3.276 15.125 1.00 83.75 169 ILE A N 1
ATOM 1339 C CA . ILE A 1 169 ? -0.606 -3.087 14.283 1.00 83.75 169 ILE A CA 1
ATOM 1340 C C . ILE A 1 169 ? -1.589 -4.259 14.409 1.00 83.75 169 ILE A C 1
ATOM 1342 O O . ILE A 1 169 ? -2.712 -4.168 13.925 1.00 83.75 169 ILE A O 1
ATOM 1346 N N . GLU A 1 170 ? -1.199 -5.331 15.101 1.00 88.12 170 GLU A N 1
ATOM 1347 C CA . GLU A 1 170 ? -2.055 -6.490 15.314 1.00 88.12 170 GLU A CA 1
ATOM 1348 C C . GLU A 1 170 ? -3.154 -6.181 16.328 1.00 88.12 170 GLU A C 1
ATOM 1350 O O . GLU A 1 170 ? -2.916 -5.633 17.413 1.00 88.12 170 GLU A O 1
ATOM 1355 N N . PHE A 1 171 ? -4.372 -6.577 15.972 1.00 88.75 171 PHE A N 1
ATOM 1356 C CA . PHE A 1 171 ? -5.529 -6.422 16.833 1.00 88.75 171 PHE A CA 1
ATOM 1357 C C . PHE A 1 171 ? -5.554 -7.483 17.927 1.00 88.75 171 PHE A C 1
ATOM 1359 O O . PHE A 1 171 ? -5.359 -8.669 17.672 1.00 88.75 171 PHE A O 1
ATOM 1366 N N . ASN A 1 172 ? -5.888 -7.061 19.143 1.00 88.56 172 ASN A N 1
ATOM 1367 C CA . ASN A 1 172 ? -6.262 -7.958 20.218 1.00 88.56 172 ASN A CA 1
ATOM 1368 C C . ASN A 1 172 ? -7.637 -8.574 19.885 1.00 88.56 172 ASN A C 1
ATOM 1370 O O . ASN A 1 172 ? -8.647 -7.858 19.903 1.00 88.56 172 ASN A O 1
ATOM 1374 N N . PRO A 1 173 ? -7.716 -9.888 19.596 1.00 86.00 173 PRO A N 1
ATOM 1375 C CA . PRO A 1 173 ? -8.947 -10.512 19.118 1.00 86.00 173 PRO A CA 1
ATOM 1376 C C . PRO A 1 173 ? -10.064 -10.470 20.166 1.00 86.00 173 PRO A C 1
ATOM 1378 O O . PRO A 1 173 ? -11.234 -10.336 19.807 1.00 86.00 173 PRO A O 1
ATOM 1381 N N . ALA A 1 174 ? -9.719 -10.518 21.458 1.00 86.38 174 ALA A N 1
ATOM 1382 C CA . ALA A 1 174 ? -10.701 -10.421 22.529 1.00 86.38 174 ALA A CA 1
ATOM 1383 C C . ALA A 1 174 ? -11.362 -9.038 22.538 1.00 86.38 174 ALA A C 1
ATOM 1385 O O . ALA A 1 174 ? -12.585 -8.947 22.568 1.00 86.38 174 ALA A O 1
ATOM 1386 N N . VAL A 1 175 ? -10.576 -7.961 22.455 1.00 86.88 175 VAL A N 1
ATOM 1387 C CA . VAL A 1 175 ? -11.098 -6.583 22.458 1.00 86.88 175 VAL A CA 1
ATOM 1388 C C . VAL A 1 175 ? -11.877 -6.281 21.178 1.00 86.88 175 VAL A C 1
ATOM 1390 O O . VAL A 1 175 ? -12.962 -5.701 21.243 1.00 86.88 175 VAL A O 1
ATOM 1393 N N . ALA A 1 176 ? -11.391 -6.745 20.024 1.00 86.31 176 ALA A N 1
ATOM 1394 C CA . ALA A 1 176 ? -12.099 -6.603 18.756 1.00 86.31 176 ALA A CA 1
ATOM 1395 C C . ALA A 1 176 ? -13.493 -7.259 18.795 1.00 86.31 176 ALA A C 1
ATOM 1397 O O . ALA A 1 176 ? -14.474 -6.643 18.372 1.00 86.31 176 ALA A O 1
ATOM 1398 N N . GLU A 1 177 ? -13.622 -8.465 19.362 1.00 86.50 177 GLU A N 1
ATOM 1399 C CA . GLU A 1 177 ? -14.936 -9.105 19.504 1.00 86.50 177 GLU A CA 1
ATOM 1400 C C . GLU A 1 177 ? -15.828 -8.453 20.566 1.00 86.50 177 GLU A C 1
ATOM 1402 O O . GLU A 1 177 ? -17.050 -8.384 20.402 1.00 86.50 177 GLU A O 1
ATOM 1407 N N . GLN A 1 178 ? -15.252 -7.891 21.631 1.00 84.81 178 GLN A N 1
ATOM 1408 C CA . GLN A 1 178 ? -16.023 -7.094 22.591 1.00 84.81 178 GLN A CA 1
ATOM 1409 C C . GLN A 1 178 ? -16.666 -5.872 21.928 1.00 84.81 178 GLN A C 1
ATOM 1411 O O . GLN A 1 178 ? -17.830 -5.578 22.203 1.00 84.81 178 GLN A O 1
ATOM 1416 N N . ILE A 1 179 ? -15.941 -5.191 21.036 1.00 84.75 179 ILE A N 1
ATOM 1417 C CA . ILE A 1 179 ? -16.446 -4.031 20.290 1.00 84.75 179 ILE A CA 1
ATOM 1418 C C . ILE A 1 179 ? -17.568 -4.444 19.331 1.00 84.75 179 ILE A C 1
ATOM 1420 O O . ILE A 1 179 ? -18.598 -3.773 19.272 1.00 84.75 179 ILE A O 1
ATOM 1424 N N . ARG A 1 180 ? -17.418 -5.569 18.620 1.00 85.69 180 ARG A N 1
ATOM 1425 C CA . ARG A 1 180 ? -18.446 -6.062 17.683 1.00 85.69 180 ARG A CA 1
ATOM 1426 C C . ARG A 1 180 ? -19.741 -6.440 18.393 1.00 85.69 180 ARG A C 1
ATOM 1428 O O . ARG A 1 180 ? -20.831 -6.035 17.979 1.00 85.69 180 ARG A O 1
ATOM 1435 N N . THR A 1 181 ? -19.619 -7.211 19.470 1.00 87.00 181 THR A N 1
ATOM 1436 C CA . THR A 1 181 ? -20.767 -7.797 20.176 1.00 87.00 181 THR A CA 1
ATOM 1437 C C . THR A 1 181 ? -21.395 -6.854 21.200 1.00 87.00 181 THR A C 1
ATOM 1439 O O . THR A 1 181 ? -22.555 -7.041 21.569 1.00 87.00 181 THR A O 1
ATOM 1442 N N . CYS A 1 182 ? -20.650 -5.859 21.698 1.00 84.19 182 CYS A N 1
ATOM 1443 C CA . CYS A 1 182 ? -21.011 -5.047 22.865 1.00 84.19 182 CYS A CA 1
ATOM 1444 C C . CYS A 1 182 ? -21.478 -5.887 24.076 1.00 84.19 182 CYS A C 1
ATOM 1446 O O . CYS A 1 182 ? -22.210 -5.391 24.937 1.00 84.19 182 CYS A O 1
ATOM 1448 N N . ALA A 1 183 ? -21.082 -7.165 24.144 1.00 70.62 183 ALA A N 1
ATOM 1449 C CA . ALA A 1 183 ? -21.639 -8.137 25.084 1.00 70.62 183 ALA A CA 1
ATOM 1450 C C . ALA A 1 183 ? -20.945 -8.116 26.457 1.00 70.62 183 ALA A C 1
ATOM 1452 O O . ALA A 1 183 ? -21.553 -8.481 27.459 1.00 70.62 183 ALA A O 1
ATOM 1453 N N . ASN A 1 184 ? -19.701 -7.630 26.525 1.00 62.47 184 ASN A N 1
ATOM 1454 C CA . ASN A 1 184 ? -18.822 -7.801 27.691 1.00 62.47 184 ASN A CA 1
ATOM 1455 C C . ASN A 1 184 ? -18.503 -6.518 28.469 1.00 62.47 184 ASN A C 1
ATOM 1457 O O . ASN A 1 184 ? -17.648 -6.543 29.353 1.00 62.47 184 ASN A O 1
ATOM 1461 N N . VAL A 1 185 ? -19.207 -5.407 28.227 1.00 57.75 185 VAL A N 1
ATOM 1462 C CA . VAL A 1 185 ? -18.943 -4.158 28.975 1.00 57.75 185 VAL A CA 1
ATOM 1463 C C . VAL A 1 185 ? -19.238 -4.304 30.484 1.00 57.75 185 VAL A C 1
ATOM 1465 O O . VAL A 1 185 ? -18.781 -3.509 31.291 1.00 57.75 185 VAL A O 1
ATOM 1468 N N . ALA A 1 186 ? -19.947 -5.363 30.889 1.00 48.16 186 ALA A N 1
ATOM 1469 C CA . ALA A 1 186 ? -20.264 -5.678 32.282 1.00 48.16 186 ALA A CA 1
ATOM 1470 C C . ALA A 1 186 ? -19.183 -6.480 33.042 1.00 48.16 186 ALA A C 1
ATOM 1472 O O . ALA A 1 186 ? -19.312 -6.628 34.255 1.00 48.16 186 ALA A O 1
ATOM 1473 N N . ALA A 1 187 ? -18.168 -7.025 32.361 1.00 49.69 187 ALA A N 1
ATOM 1474 C CA . ALA A 1 187 ? -17.163 -7.905 32.972 1.00 49.69 187 ALA A CA 1
ATOM 1475 C C . ALA A 1 187 ? -15.829 -7.208 33.282 1.00 49.69 187 ALA A C 1
ATOM 1477 O O . ALA A 1 187 ? -14.942 -7.838 33.852 1.00 49.69 187 ALA A O 1
ATOM 1478 N N . GLN A 1 188 ? -15.669 -5.926 32.935 1.00 47.38 188 GLN A N 1
ATOM 1479 C CA . GLN A 1 188 ? -14.508 -5.165 33.387 1.00 47.38 188 GLN A CA 1
ATOM 1480 C C . GLN A 1 188 ? -14.697 -4.843 34.876 1.00 47.38 188 GLN A C 1
ATOM 1482 O O . GLN A 1 188 ? -15.616 -4.087 35.210 1.00 47.38 188 GLN A O 1
ATOM 1487 N N . PRO A 1 189 ? -13.886 -5.406 35.796 1.00 42.00 189 PRO A N 1
ATOM 1488 C CA . PRO A 1 189 ? -13.871 -4.903 37.157 1.00 42.00 189 PRO A CA 1
ATOM 1489 C C . PRO A 1 189 ? -13.491 -3.425 37.076 1.00 42.00 189 PRO A C 1
ATOM 1491 O O . PRO A 1 189 ? -12.551 -3.067 36.363 1.00 42.00 189 PRO A O 1
ATOM 1494 N N . ALA A 1 190 ? -14.255 -2.570 37.759 1.00 41.38 190 ALA A N 1
ATOM 1495 C CA . ALA A 1 190 ? -13.926 -1.160 37.902 1.00 41.38 190 ALA A CA 1
ATOM 1496 C C . ALA A 1 190 ? -12.427 -1.031 38.196 1.00 41.38 190 ALA A C 1
ATOM 1498 O O . ALA A 1 190 ? -11.929 -1.693 39.108 1.00 41.38 190 ALA A O 1
ATOM 1499 N N . PHE A 1 191 ? -11.733 -0.241 37.375 1.00 42.75 191 PHE A N 1
ATOM 1500 C CA . PHE A 1 191 ? -10.323 0.101 37.511 1.00 42.75 191 PHE A CA 1
ATOM 1501 C C . PHE A 1 191 ? -9.980 0.269 38.996 1.00 42.75 191 PHE A C 1
ATOM 1503 O O . PHE A 1 191 ? -10.427 1.225 39.630 1.00 42.75 191 PHE A O 1
ATOM 1510 N N . GLN A 1 192 ? -9.262 -0.697 39.576 1.00 41.38 192 GLN A N 1
ATOM 1511 C CA . GLN A 1 192 ? -8.759 -0.546 40.934 1.00 41.38 192 GLN A CA 1
ATOM 1512 C C . GLN A 1 192 ? -7.637 0.491 40.849 1.00 41.38 192 GLN A C 1
ATOM 1514 O O . GLN A 1 192 ? -6.660 0.239 40.139 1.00 41.38 192 GLN A O 1
ATOM 1519 N N . PRO A 1 193 ? -7.757 1.667 41.494 1.00 39.41 193 PRO A N 1
ATOM 1520 C CA . PRO A 1 193 ? -6.644 2.598 41.543 1.00 39.41 193 PRO A CA 1
ATOM 1521 C C . PRO A 1 193 ? -5.461 1.870 42.179 1.00 39.41 193 PRO A C 1
ATOM 1523 O O . PRO A 1 193 ? -5.609 1.234 43.224 1.00 39.41 193 PRO A O 1
ATOM 1526 N N . ALA A 1 194 ? -4.307 1.926 41.514 1.00 42.00 194 ALA A N 1
ATOM 1527 C CA . ALA A 1 194 ? -3.074 1.350 42.018 1.00 42.00 194 ALA A CA 1
ATOM 1528 C C . ALA A 1 194 ? -2.821 1.890 43.432 1.00 42.00 194 ALA A C 1
ATOM 1530 O O . ALA A 1 194 ? -2.568 3.080 43.618 1.00 42.00 194 ALA A O 1
ATOM 1531 N N . VAL A 1 195 ? -2.929 1.014 44.430 1.00 46.03 195 VAL A N 1
ATOM 1532 C CA . VAL A 1 195 ? -2.491 1.318 45.790 1.00 46.03 195 VAL A CA 1
ATOM 1533 C C . VAL A 1 195 ? -0.972 1.481 45.709 1.00 46.03 195 VAL A C 1
ATOM 1535 O O . VAL A 1 195 ? -0.301 0.525 45.307 1.00 46.03 195 VAL A O 1
ATOM 1538 N N . PRO A 1 196 ? -0.400 2.659 46.020 1.00 44.84 196 PRO A N 1
ATOM 1539 C CA . PRO A 1 196 ? 1.045 2.806 46.041 1.00 44.84 196 PRO A CA 1
ATOM 1540 C C . PRO A 1 196 ? 1.603 1.836 47.081 1.00 44.84 196 PRO A C 1
ATOM 1542 O O . PRO A 1 196 ? 1.192 1.846 48.243 1.00 44.84 196 PRO A O 1
ATOM 1545 N N . ALA A 1 197 ? 2.504 0.960 46.638 1.00 46.38 197 ALA A N 1
ATOM 1546 C CA . ALA A 1 197 ? 3.201 0.025 47.502 1.00 46.38 197 ALA A CA 1
ATOM 1547 C C . ALA A 1 197 ? 3.878 0.814 48.630 1.00 46.38 197 ALA A C 1
ATOM 1549 O O . ALA A 1 197 ? 4.750 1.647 48.380 1.00 46.38 197 ALA A O 1
ATOM 1550 N N . ALA A 1 198 ? 3.435 0.571 49.864 1.00 47.00 198 ALA A N 1
ATOM 1551 C CA . ALA A 1 198 ? 4.038 1.138 51.055 1.00 47.00 198 ALA A CA 1
ATOM 1552 C C . ALA A 1 198 ? 5.538 0.815 51.052 1.00 47.00 198 ALA A C 1
ATOM 1554 O O . ALA A 1 198 ? 5.938 -0.349 50.960 1.00 47.00 198 ALA A O 1
ATOM 1555 N N . GLY A 1 199 ? 6.350 1.871 51.100 1.00 48.34 199 GLY A N 1
ATOM 1556 C CA . GLY A 1 199 ? 7.799 1.784 51.114 1.00 48.34 199 GLY A CA 1
ATOM 1557 C C . GLY A 1 199 ? 8.276 0.874 52.238 1.00 48.34 199 GLY A C 1
ATOM 1558 O O . GLY A 1 199 ? 7.994 1.112 53.411 1.00 48.34 199 GLY A O 1
ATOM 1559 N N . LYS A 1 200 ? 9.025 -0.166 51.871 1.00 48.62 200 LYS A N 1
ATOM 1560 C CA . LYS A 1 200 ? 9.892 -0.867 52.812 1.00 48.62 200 LYS A CA 1
ATOM 1561 C C . LYS A 1 200 ? 11.059 0.060 53.130 1.00 48.62 200 LYS A C 1
ATOM 1563 O O . LYS A 1 200 ? 11.971 0.218 52.324 1.00 48.62 200 LYS A O 1
ATOM 1568 N N . THR A 1 201 ? 11.001 0.682 54.298 1.00 55.09 201 THR A N 1
ATOM 1569 C CA . THR A 1 201 ? 12.170 1.225 54.982 1.00 55.09 201 THR A CA 1
ATOM 1570 C C . THR A 1 201 ? 13.148 0.083 55.260 1.00 55.09 201 THR A C 1
ATOM 1572 O O . THR A 1 201 ? 12.795 -0.921 55.881 1.00 55.09 201 THR A O 1
ATOM 1575 N N . ALA A 1 202 ? 14.373 0.217 54.757 1.00 44.53 202 ALA A N 1
ATOM 1576 C CA . ALA A 1 202 ? 15.500 -0.607 55.173 1.00 44.53 202 ALA A CA 1
ATOM 1577 C C . ALA A 1 202 ? 15.990 -0.124 56.557 1.00 44.53 202 ALA A C 1
ATOM 1579 O O . ALA A 1 202 ? 16.074 1.092 56.755 1.00 44.53 202 ALA A O 1
ATOM 1580 N N . PRO A 1 203 ? 16.271 -1.021 57.520 1.00 63.50 203 PRO A N 1
ATOM 1581 C CA . PRO A 1 203 ? 16.944 -0.667 58.769 1.00 63.50 203 PRO A CA 1
ATOM 1582 C C . PRO A 1 203 ? 18.484 -0.645 58.573 1.00 63.50 203 PRO A C 1
ATOM 1584 O O . PRO A 1 203 ? 18.946 -1.075 57.513 1.00 63.50 203 PRO A O 1
ATOM 1587 N N . PRO A 1 204 ? 19.239 -0.079 59.538 1.00 64.75 204 PRO A N 1
ATOM 1588 C CA . PRO A 1 204 ? 20.511 0.619 59.312 1.00 64.75 204 PRO A CA 1
ATOM 1589 C C . PRO A 1 204 ? 21.713 -0.274 58.998 1.00 64.75 204 PRO A C 1
ATOM 1591 O O . PRO A 1 204 ? 21.736 -1.437 59.460 1.00 64.75 204 PRO A O 1
#

Radius of gyration: 45.09 Å; chains: 1; bounding box: 101×63×132 Å